Protein AF-A0AAW6ENF6-F1 (afdb_monomer)

Secondary structure (DSSP, 8-state):
---------------EEEETTEEEE----GGG-SSSEEEEEETT-TTHHHHHHHHHHHHHHTT--EEEEEEEEEE-STT-EEEEEHHHHHHHHHHTT-------TTEEEEE-SS-SGGGHHHHHHHHT--EEEETTEEEEEEEE-SS-SS-TTS-SEEEEE-HHHHHHHTTSTT-EEEEEEEEEE--SHHHHHHHHHHHH-GGGS--SS---EEEEE-

Structure (mmCIF, N/CA/C/O backbone):
data_AF-A0AAW6ENF6-F1
#
_entry.id   AF-A0AAW6ENF6-F1
#
loop_
_atom_site.group_PDB
_atom_site.id
_atom_site.type_symbol
_atom_site.label_atom_id
_atom_site.label_alt_id
_atom_site.label_comp_id
_atom_site.label_asym_id
_atom_site.label_entity_id
_atom_site.label_seq_id
_atom_site.pdbx_PDB_ins_code
_atom_site.Cartn_x
_atom_site.Cartn_y
_atom_site.Cartn_z
_atom_site.occupancy
_atom_site.B_iso_or_equiv
_atom_site.auth_seq_id
_atom_site.auth_comp_id
_atom_site.auth_asym_id
_atom_site.auth_atom_id
_atom_site.pdbx_PDB_model_num
ATOM 1 N N . MET A 1 1 ? 39.994 -27.011 -28.563 1.00 32.53 1 MET A N 1
ATOM 2 C CA . MET A 1 1 ? 38.597 -26.687 -28.922 1.00 32.53 1 MET A CA 1
ATOM 3 C C . MET A 1 1 ? 37.951 -26.018 -27.712 1.00 32.53 1 MET A C 1
ATOM 5 O O . MET A 1 1 ? 37.719 -26.684 -26.713 1.00 32.53 1 MET A O 1
ATOM 9 N N . LYS A 1 2 ? 37.816 -24.684 -27.722 1.00 31.34 2 LYS A N 1
ATOM 10 C CA . LYS A 1 2 ? 37.247 -23.917 -26.601 1.00 31.34 2 LYS A CA 1
ATOM 11 C C . LYS A 1 2 ? 35.727 -24.102 -26.621 1.00 31.34 2 LYS A C 1
ATOM 13 O O . LYS A 1 2 ? 35.073 -23.535 -27.489 1.00 31.34 2 LYS A O 1
ATOM 18 N N . LEU A 1 3 ? 35.174 -24.895 -25.702 1.00 28.70 3 LEU A N 1
ATOM 19 C CA . LEU A 1 3 ? 33.731 -24.882 -25.463 1.00 28.70 3 LEU A CA 1
ATOM 20 C C . LEU A 1 3 ? 33.373 -23.530 -24.840 1.00 28.70 3 LEU A C 1
ATOM 22 O O . LEU A 1 3 ? 33.731 -23.246 -23.696 1.00 28.70 3 LEU A O 1
ATOM 26 N N . SER A 1 4 ? 32.687 -22.684 -25.605 1.00 31.38 4 SER A N 1
ATOM 27 C CA . SER A 1 4 ? 32.020 -21.515 -25.054 1.00 31.38 4 SER A CA 1
ATOM 28 C C . SER A 1 4 ? 30.886 -22.007 -24.156 1.00 31.38 4 SER A C 1
ATOM 30 O O . SER A 1 4 ? 29.964 -22.694 -24.596 1.00 31.38 4 SER A O 1
ATOM 32 N N . LYS A 1 5 ? 30.961 -21.672 -22.865 1.00 32.81 5 LYS A N 1
ATOM 33 C CA . LYS A 1 5 ? 29.815 -21.773 -21.963 1.00 32.81 5 LYS A CA 1
ATOM 34 C C . LYS A 1 5 ? 28.784 -20.756 -22.446 1.00 32.81 5 LYS A C 1
ATOM 36 O O . LYS A 1 5 ? 28.809 -19.598 -22.044 1.00 32.81 5 LYS A O 1
ATOM 41 N N . ARG A 1 6 ? 27.895 -21.177 -23.345 1.00 34.12 6 ARG A N 1
ATOM 42 C CA . ARG A 1 6 ? 26.587 -20.544 -23.476 1.00 34.12 6 ARG A CA 1
ATOM 43 C C . ARG A 1 6 ? 25.890 -20.784 -22.144 1.00 34.12 6 ARG A C 1
ATOM 45 O O . ARG A 1 6 ? 25.401 -21.880 -21.892 1.00 34.12 6 ARG A O 1
ATOM 52 N N . ILE A 1 7 ? 25.926 -19.783 -21.271 1.00 31.17 7 ILE A N 1
ATOM 53 C CA . ILE A 1 7 ? 24.984 -19.690 -20.164 1.00 31.17 7 ILE A CA 1
ATOM 54 C C . ILE A 1 7 ? 23.629 -19.535 -20.848 1.00 31.17 7 ILE A C 1
ATOM 56 O O . ILE A 1 7 ? 23.275 -18.461 -21.327 1.00 31.17 7 ILE A O 1
ATOM 60 N N . ILE A 1 8 ? 22.923 -20.651 -20.999 1.00 30.19 8 ILE A N 1
ATOM 61 C CA . ILE A 1 8 ? 21.484 -20.627 -21.195 1.00 30.19 8 ILE A CA 1
ATOM 62 C C . ILE A 1 8 ? 20.971 -20.069 -19.872 1.00 30.19 8 ILE A C 1
ATOM 64 O O . ILE A 1 8 ? 20.900 -20.786 -18.877 1.00 30.19 8 ILE A O 1
ATOM 68 N N . VAL A 1 9 ? 20.737 -18.756 -19.835 1.00 29.84 9 VAL A N 1
ATOM 69 C CA . VAL A 1 9 ? 19.950 -18.120 -18.784 1.00 29.84 9 VAL A CA 1
ATOM 70 C C . VAL A 1 9 ? 18.538 -18.647 -18.998 1.00 29.84 9 VAL A C 1
ATOM 72 O O . VAL A 1 9 ? 17.740 -18.064 -19.724 1.00 29.84 9 VAL A O 1
ATOM 75 N N . GLY A 1 10 ? 18.263 -19.832 -18.457 1.00 30.22 10 GLY A N 1
ATOM 76 C CA . GLY A 1 10 ? 16.902 -20.183 -18.106 1.00 30.22 10 GLY A CA 1
ATOM 77 C C . GLY A 1 10 ? 16.514 -19.178 -17.040 1.00 30.22 10 GLY A C 1
ATOM 78 O O . GLY A 1 10 ? 16.987 -19.285 -15.911 1.00 30.22 10 GLY A O 1
ATOM 79 N N . LEU A 1 11 ? 15.772 -18.147 -17.442 1.00 34.56 11 LEU A N 1
ATOM 80 C CA . LEU A 1 11 ? 15.068 -17.244 -16.545 1.00 34.56 11 LEU A CA 1
ATOM 81 C C . LEU A 1 11 ? 14.157 -18.120 -15.685 1.00 34.56 11 LEU A C 1
ATOM 83 O O . LEU A 1 11 ? 13.057 -18.480 -16.089 1.00 34.56 11 LEU A O 1
ATOM 87 N N . ILE A 1 12 ? 14.661 -18.537 -14.530 1.00 36.38 12 ILE A N 1
ATOM 88 C CA . ILE A 1 12 ? 13.793 -18.845 -13.409 1.00 36.38 12 ILE A CA 1
ATOM 89 C C . ILE A 1 12 ? 13.226 -17.473 -13.050 1.00 36.38 12 ILE A C 1
ATOM 91 O O . ILE A 1 12 ? 13.991 -16.608 -12.620 1.00 36.38 12 ILE A O 1
ATOM 95 N N . SER A 1 13 ? 11.939 -17.253 -13.325 1.00 42.91 13 SER A N 1
ATOM 96 C CA . SER A 1 13 ? 11.151 -16.124 -12.825 1.00 42.91 13 SER A CA 1
ATOM 97 C C . SER A 1 13 ? 11.051 -16.245 -11.303 1.00 42.91 13 SER A C 1
ATOM 99 O O . SER A 1 13 ? 10.057 -16.660 -10.724 1.00 42.91 13 SER A O 1
ATOM 101 N N . ALA A 1 14 ? 12.185 -16.046 -10.637 1.00 50.69 14 ALA A N 1
ATOM 102 C CA . ALA A 1 14 ? 12.248 -15.955 -9.198 1.00 50.69 14 ALA A CA 1
ATOM 103 C C . ALA A 1 14 ? 12.020 -14.489 -8.871 1.00 50.69 14 ALA A C 1
ATOM 105 O O . ALA A 1 14 ? 12.901 -13.659 -9.110 1.00 50.69 14 ALA A O 1
ATOM 106 N N . ALA A 1 15 ? 10.847 -14.186 -8.327 1.00 61.06 15 ALA A N 1
ATOM 107 C CA . ALA A 1 15 ? 10.583 -12.858 -7.831 1.00 61.06 15 ALA A CA 1
ATOM 108 C C . ALA A 1 15 ? 11.631 -12.456 -6.781 1.00 61.06 15 ALA A C 1
ATOM 110 O O . ALA A 1 15 ? 12.062 -13.261 -5.948 1.00 61.06 15 ALA A O 1
ATOM 111 N N . VAL A 1 16 ? 12.067 -11.199 -6.839 1.00 62.78 16 VAL A N 1
ATOM 112 C CA . VAL A 1 16 ? 13.149 -10.689 -5.990 1.00 62.78 16 VAL A CA 1
ATOM 113 C C . VAL A 1 16 ? 12.612 -9.606 -5.077 1.00 62.78 16 VAL A C 1
ATOM 115 O O . VAL A 1 16 ? 11.996 -8.643 -5.538 1.00 62.78 16 VAL A O 1
ATOM 118 N N . ILE A 1 17 ? 12.920 -9.736 -3.788 1.00 66.56 17 ILE A N 1
ATOM 119 C CA . ILE A 1 17 ? 12.554 -8.762 -2.767 1.00 66.56 17 ILE A CA 1
ATOM 120 C C . ILE A 1 17 ? 13.813 -8.120 -2.212 1.00 66.56 17 ILE A C 1
ATOM 122 O O . ILE A 1 17 ? 14.775 -8.791 -1.840 1.00 66.56 17 ILE A O 1
ATOM 126 N N . LEU A 1 18 ? 13.791 -6.798 -2.139 1.00 67.81 18 LEU A N 1
ATOM 127 C CA . LEU A 1 18 ? 14.791 -5.984 -1.477 1.00 67.81 18 LEU A CA 1
ATOM 128 C C . LEU A 1 18 ? 14.152 -5.335 -0.251 1.00 67.81 18 LEU A C 1
ATOM 130 O O . LEU A 1 18 ? 13.310 -4.451 -0.381 1.00 67.81 18 LEU A O 1
ATOM 134 N N . ILE A 1 19 ? 14.566 -5.776 0.937 1.00 69.31 19 ILE A N 1
ATOM 135 C CA . ILE A 1 19 ? 14.159 -5.199 2.226 1.00 69.31 19 ILE A CA 1
ATOM 136 C C . ILE A 1 19 ? 15.391 -4.528 2.798 1.00 69.31 19 ILE A C 1
ATOM 138 O O . ILE A 1 19 ? 16.362 -5.222 3.108 1.00 69.31 19 ILE A O 1
ATOM 142 N N . GLY A 1 20 ? 15.415 -3.198 2.874 1.00 64.19 20 GLY A N 1
ATOM 143 C CA . GLY A 1 20 ? 16.579 -2.550 3.480 1.00 64.19 20 GLY A CA 1
ATOM 144 C C . GLY A 1 20 ? 17.910 -2.754 2.753 1.00 64.19 20 GLY A C 1
ATOM 145 O O . GLY A 1 20 ? 18.990 -2.695 3.330 1.00 64.19 20 GLY A O 1
ATOM 146 N N . GLY A 1 21 ? 17.852 -3.114 1.473 1.00 62.81 21 GLY A N 1
ATOM 147 C CA . GLY A 1 21 ? 19.030 -3.506 0.702 1.00 62.81 21 GLY A CA 1
ATOM 148 C C . GLY A 1 21 ? 19.561 -4.911 0.968 1.00 62.81 21 GLY A C 1
ATOM 149 O O . GLY A 1 21 ? 20.610 -5.277 0.436 1.00 62.81 21 GLY A O 1
ATOM 150 N N . LYS A 1 22 ? 18.844 -5.728 1.748 1.00 59.91 22 LYS A N 1
ATOM 151 C CA . LYS A 1 22 ? 19.035 -7.177 1.786 1.00 59.91 22 LYS A CA 1
ATOM 152 C C . LYS A 1 22 ? 18.145 -7.838 0.736 1.00 59.91 22 LYS A C 1
ATOM 154 O O . LYS A 1 22 ? 16.931 -7.648 0.732 1.00 59.91 22 LYS A O 1
ATOM 159 N N . PHE A 1 23 ? 18.762 -8.651 -0.118 1.00 63.25 23 PHE A N 1
ATOM 160 C CA . PHE A 1 23 ? 18.042 -9.508 -1.054 1.00 63.25 23 PHE A CA 1
ATOM 161 C C . PHE A 1 23 ? 17.423 -10.692 -0.312 1.00 63.25 23 PHE A C 1
ATOM 163 O O . PHE A 1 23 ? 18.121 -11.435 0.386 1.00 63.25 23 PHE A O 1
ATOM 170 N N . VAL A 1 24 ? 16.121 -10.872 -0.492 1.00 57.91 24 VAL A N 1
ATOM 171 C CA . VAL A 1 24 ? 15.369 -12.044 -0.059 1.00 57.91 24 VAL A CA 1
ATOM 172 C C . VAL A 1 24 ? 14.773 -12.685 -1.309 1.00 57.91 24 VAL A C 1
ATOM 174 O O . VAL A 1 24 ? 14.053 -12.040 -2.072 1.00 57.91 24 VAL A O 1
ATOM 177 N N . TYR A 1 25 ? 15.135 -13.946 -1.539 1.00 53.84 25 TYR A N 1
ATOM 178 C CA . TYR A 1 25 ? 14.439 -14.805 -2.488 1.00 53.84 25 TYR A CA 1
ATOM 179 C C . TYR A 1 25 ? 13.333 -15.503 -1.715 1.00 53.84 25 TYR A C 1
ATOM 181 O O . TYR A 1 25 ? 13.625 -16.328 -0.849 1.00 53.84 25 TYR A O 1
ATOM 189 N N . ASP A 1 26 ? 12.091 -15.159 -2.015 1.00 53.22 26 ASP A N 1
ATOM 190 C CA . ASP A 1 26 ? 10.928 -15.805 -1.423 1.00 53.22 26 ASP A CA 1
ATOM 191 C C . ASP A 1 26 ? 10.194 -16.627 -2.486 1.00 53.22 26 ASP A C 1
ATOM 193 O O . ASP A 1 26 ? 10.225 -16.309 -3.674 1.00 53.22 26 ASP A O 1
ATOM 197 N N . ASN A 1 27 ? 9.514 -17.691 -2.054 1.00 49.97 27 ASN A N 1
ATOM 198 C CA . ASN A 1 27 ? 8.706 -18.572 -2.908 1.00 49.97 27 ASN A CA 1
ATOM 199 C C . ASN A 1 27 ? 7.386 -17.908 -3.367 1.00 49.97 27 ASN A C 1
ATOM 201 O O . ASN A 1 27 ? 6.350 -18.576 -3.409 1.00 49.97 27 ASN A O 1
ATOM 205 N N . PHE A 1 28 ? 7.387 -16.602 -3.650 1.00 54.81 28 PHE A N 1
ATOM 206 C CA . PHE A 1 28 ? 6.215 -15.933 -4.210 1.00 54.81 28 PHE A CA 1
ATOM 207 C C . PHE A 1 28 ? 5.942 -16.475 -5.609 1.00 54.81 28 PHE A C 1
ATOM 209 O O . PHE A 1 28 ? 6.859 -16.697 -6.398 1.00 54.81 28 PHE A O 1
ATOM 216 N N . ILE A 1 29 ? 4.670 -16.728 -5.893 1.00 55.22 29 ILE A N 1
ATOM 217 C CA . ILE A 1 29 ? 4.229 -17.158 -7.218 1.00 55.22 29 ILE A CA 1
ATOM 218 C C . ILE A 1 29 ? 4.103 -15.886 -8.069 1.00 55.22 29 ILE A C 1
ATOM 220 O O . ILE A 1 29 ? 3.628 -14.877 -7.557 1.00 55.22 29 ILE A O 1
ATOM 224 N N . ASP A 1 30 ? 4.496 -15.909 -9.349 1.00 54.94 30 ASP A N 1
ATOM 225 C CA . ASP A 1 30 ? 4.466 -14.742 -10.265 1.00 54.94 30 ASP A CA 1
ATOM 226 C C . ASP A 1 30 ? 3.113 -13.980 -10.288 1.00 54.94 30 ASP A C 1
ATOM 228 O O . ASP A 1 30 ? 3.059 -12.784 -10.597 1.00 54.94 30 ASP A O 1
ATOM 232 N N . ASP A 1 31 ? 2.019 -14.643 -9.900 1.00 59.75 31 ASP A N 1
ATOM 233 C CA . ASP A 1 31 ? 0.662 -14.090 -9.782 1.00 59.75 31 ASP A CA 1
ATOM 234 C C . ASP A 1 31 ? 0.406 -13.279 -8.488 1.00 59.75 31 ASP A C 1
ATOM 236 O O . ASP A 1 31 ? -0.675 -12.712 -8.322 1.00 59.75 31 ASP A O 1
ATOM 240 N N . ASP A 1 32 ? 1.360 -13.202 -7.553 1.00 69.94 32 ASP A N 1
ATOM 241 C CA . ASP A 1 32 ? 1.169 -12.519 -6.263 1.00 69.94 32 ASP A CA 1
ATOM 242 C C . ASP A 1 32 ? 1.422 -11.009 -6.296 1.00 69.94 32 ASP A C 1
ATOM 244 O O . ASP A 1 32 ? 0.974 -10.305 -5.383 1.00 69.94 32 ASP A O 1
ATOM 248 N N . PHE A 1 33 ? 2.106 -10.497 -7.322 1.00 70.25 33 PHE A N 1
ATOM 249 C CA . PHE A 1 33 ? 2.386 -9.065 -7.437 1.00 70.25 33 PHE A CA 1
ATOM 250 C C . PHE A 1 33 ? 1.292 -8.363 -8.235 1.00 70.25 33 PHE A C 1
ATOM 252 O O . PHE A 1 33 ? 1.079 -8.669 -9.411 1.00 70.25 33 PHE A O 1
ATOM 259 N N . THR A 1 34 ? 0.671 -7.363 -7.606 1.00 76.56 34 THR A N 1
ATOM 260 C CA . THR A 1 34 ? -0.281 -6.450 -8.253 1.00 76.56 34 THR A CA 1
ATOM 261 C C . THR A 1 34 ? 0.361 -5.692 -9.417 1.00 76.56 34 THR A C 1
ATOM 263 O O . THR A 1 34 ? -0.311 -5.435 -10.408 1.00 76.56 34 THR A O 1
ATOM 266 N N . TYR A 1 35 ? 1.656 -5.369 -9.307 1.00 86.94 35 TYR A N 1
ATOM 267 C CA . TYR A 1 35 ? 2.421 -4.606 -10.297 1.00 86.94 35 TYR A CA 1
ATOM 268 C C . TYR A 1 35 ? 3.768 -5.286 -10.591 1.00 86.94 35 TYR A C 1
ATOM 270 O O . TYR A 1 35 ? 4.356 -5.854 -9.665 1.00 86.94 35 TYR A O 1
ATOM 278 N N . PRO A 1 36 ? 4.311 -5.183 -11.821 1.00 89.25 36 PRO A N 1
ATOM 279 C CA . PRO A 1 36 ? 5.650 -5.667 -12.174 1.00 89.25 36 PRO A CA 1
ATOM 280 C C . PRO A 1 36 ? 6.763 -5.153 -11.254 1.00 89.25 36 PRO A C 1
ATOM 282 O O . PRO A 1 36 ? 7.723 -5.873 -10.977 1.00 89.25 36 PRO A O 1
ATOM 285 N N . LEU A 1 37 ? 6.629 -3.918 -10.762 1.00 91.50 37 LEU A N 1
ATOM 286 C CA . LEU A 1 37 ? 7.508 -3.330 -9.758 1.00 91.50 37 LEU A CA 1
ATOM 287 C C . LEU A 1 37 ? 6.673 -2.605 -8.704 1.00 91.50 37 LEU A C 1
ATOM 289 O O . LEU A 1 37 ? 5.851 -1.754 -9.032 1.00 91.50 37 LEU A O 1
ATOM 293 N N . THR A 1 38 ? 6.899 -2.914 -7.431 1.00 92.19 38 THR A N 1
ATOM 294 C CA . THR A 1 38 ? 6.273 -2.213 -6.303 1.00 92.19 38 THR A CA 1
ATOM 295 C C . THR A 1 38 ? 7.352 -1.708 -5.360 1.00 92.19 38 THR A C 1
ATOM 297 O O . THR A 1 38 ? 8.206 -2.473 -4.921 1.00 92.19 38 THR A O 1
ATOM 300 N N . TYR A 1 39 ? 7.296 -0.427 -5.026 1.00 93.62 39 TYR A N 1
ATOM 301 C CA . TYR A 1 39 ? 8.129 0.216 -4.024 1.00 93.62 39 TYR A CA 1
ATOM 302 C C . TYR A 1 39 ? 7.257 0.674 -2.858 1.00 93.62 39 TYR A C 1
ATOM 304 O O . TYR A 1 39 ? 6.187 1.247 -3.058 1.00 93.62 39 TYR A O 1
ATOM 312 N N . ILE A 1 40 ? 7.702 0.405 -1.637 1.00 93.62 40 ILE A N 1
ATOM 313 C CA . ILE A 1 40 ? 7.015 0.797 -0.410 1.00 93.62 40 ILE A CA 1
ATOM 314 C C . ILE A 1 40 ? 8.029 1.485 0.486 1.00 93.62 40 ILE A C 1
ATOM 316 O O . ILE A 1 40 ? 9.057 0.893 0.797 1.00 93.62 40 ILE A O 1
ATOM 320 N N . SER A 1 41 ? 7.732 2.704 0.917 1.00 94.19 41 SER A N 1
ATOM 321 C CA . SER A 1 41 ? 8.552 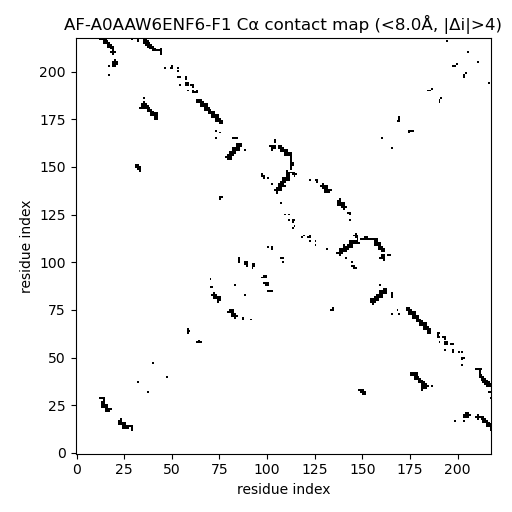3.481 1.846 1.00 94.19 41 SER A CA 1
ATOM 322 C C . SER A 1 41 ? 7.776 3.710 3.135 1.00 94.19 41 SER A C 1
ATOM 324 O O . SER A 1 41 ? 6.588 4.015 3.101 1.00 94.19 41 SER A O 1
ATOM 326 N N . ILE A 1 42 ? 8.437 3.553 4.274 1.00 92.94 42 ILE A N 1
ATOM 327 C CA . ILE A 1 42 ? 7.899 3.890 5.590 1.00 92.94 42 ILE A CA 1
ATOM 328 C C . ILE A 1 42 ? 8.480 5.246 5.996 1.00 92.94 42 ILE A C 1
ATOM 330 O O . ILE A 1 42 ? 9.671 5.508 5.808 1.00 92.94 42 ILE A O 1
ATOM 334 N N . GLU A 1 43 ? 7.643 6.094 6.586 1.00 93.88 43 GLU A N 1
ATOM 335 C CA . GLU A 1 43 ? 8.024 7.386 7.140 1.00 93.88 43 GLU A CA 1
ATOM 336 C C . GLU A 1 43 ? 9.308 7.287 7.980 1.00 93.88 43 GLU A C 1
ATOM 338 O O . GLU A 1 43 ? 9.462 6.415 8.840 1.00 93.88 43 GLU A O 1
ATOM 343 N N . GLY A 1 44 ? 10.241 8.204 7.717 1.00 90.38 44 GLY A N 1
ATOM 344 C CA . GLY A 1 44 ? 11.596 8.183 8.270 1.00 90.38 44 GLY A CA 1
ATOM 345 C C . GLY A 1 44 ? 12.650 7.623 7.310 1.00 90.38 44 GLY A C 1
ATOM 346 O O . GLY A 1 44 ? 13.845 7.735 7.598 1.00 90.38 44 GLY A O 1
ATOM 347 N N . ASN A 1 45 ? 12.255 7.076 6.154 1.00 91.44 45 ASN A N 1
ATOM 348 C CA . ASN A 1 45 ? 13.190 6.681 5.104 1.00 91.44 45 ASN A CA 1
ATOM 349 C C . ASN A 1 45 ? 13.877 7.903 4.466 1.00 91.44 45 ASN A C 1
ATOM 351 O O . ASN A 1 45 ? 13.367 8.537 3.543 1.00 91.44 45 ASN A O 1
ATOM 355 N N . LYS A 1 46 ? 15.103 8.197 4.904 1.00 90.38 46 LYS A N 1
ATOM 356 C CA . LYS A 1 46 ? 15.888 9.340 4.406 1.00 90.38 46 LYS A CA 1
ATOM 357 C C . LYS A 1 46 ? 16.262 9.253 2.922 1.00 90.38 46 LYS A C 1
ATOM 359 O O . LYS A 1 46 ? 16.676 10.257 2.352 1.00 90.38 46 LYS A O 1
ATOM 364 N N . ARG A 1 47 ? 16.165 8.068 2.308 1.00 90.00 47 ARG A N 1
ATOM 365 C CA . ARG A 1 47 ? 16.540 7.820 0.907 1.00 90.00 47 ARG A CA 1
ATOM 366 C C . ARG A 1 47 ? 15.340 7.704 -0.023 1.00 90.00 47 ARG A C 1
ATOM 368 O O . ARG A 1 47 ? 15.546 7.439 -1.201 1.00 90.00 47 ARG A O 1
ATOM 375 N N . GLU A 1 48 ? 14.119 7.909 0.470 1.00 92.56 48 GLU A N 1
ATOM 376 C CA . GLU A 1 48 ? 12.893 7.723 -0.314 1.00 92.56 48 GLU A CA 1
ATOM 377 C C . GLU A 1 48 ? 12.940 8.472 -1.647 1.00 92.56 48 GLU A C 1
ATOM 379 O O . GLU A 1 48 ? 12.757 7.873 -2.705 1.00 92.56 48 GLU A O 1
ATOM 384 N N . LYS A 1 49 ? 13.298 9.760 -1.609 1.00 93.81 49 LYS A N 1
ATOM 385 C CA . LYS A 1 49 ? 13.431 10.573 -2.819 1.00 93.81 49 LYS A CA 1
ATOM 386 C C . LYS A 1 49 ? 14.453 9.990 -3.799 1.00 93.81 49 LYS A C 1
ATOM 388 O O . LYS A 1 49 ? 14.130 9.810 -4.965 1.00 93.81 49 LYS A O 1
ATOM 393 N N . ASP A 1 50 ? 15.658 9.671 -3.333 1.00 93.44 50 ASP A N 1
ATOM 394 C CA . ASP A 1 50 ? 16.724 9.132 -4.188 1.00 93.44 50 ASP A CA 1
ATOM 395 C C . ASP A 1 50 ? 16.359 7.760 -4.773 1.00 93.44 50 ASP A C 1
ATOM 397 O O . ASP A 1 50 ? 16.731 7.441 -5.904 1.00 93.44 50 ASP A O 1
ATOM 401 N N . GLN A 1 51 ? 15.632 6.940 -4.014 1.00 94.12 51 GLN A N 1
ATOM 402 C CA . GLN A 1 51 ? 15.153 5.624 -4.432 1.00 94.12 51 GLN A CA 1
ATOM 403 C C . GLN A 1 51 ? 14.072 5.743 -5.512 1.00 94.12 51 GLN A C 1
ATOM 405 O O . GLN A 1 51 ? 14.192 5.101 -6.555 1.00 94.12 51 GLN A O 1
ATOM 410 N N . ILE A 1 52 ? 13.078 6.611 -5.312 1.00 96.00 52 ILE A N 1
ATOM 411 C CA . ILE A 1 52 ? 12.037 6.910 -6.308 1.00 96.00 52 ILE A CA 1
ATOM 412 C C . ILE A 1 52 ? 12.668 7.468 -7.588 1.00 96.00 52 ILE A C 1
ATOM 414 O O . ILE A 1 52 ? 12.465 6.914 -8.668 1.00 96.00 52 ILE A O 1
ATOM 418 N N . ASP A 1 53 ? 13.523 8.487 -7.459 1.00 96.44 53 ASP A N 1
ATOM 419 C CA . ASP A 1 53 ? 14.267 9.077 -8.575 1.00 96.44 53 ASP A CA 1
ATOM 420 C C . ASP A 1 53 ? 15.071 8.008 -9.339 1.00 96.44 53 ASP A C 1
ATOM 422 O O . ASP A 1 53 ? 15.180 8.059 -10.563 1.00 96.44 53 ASP A O 1
ATOM 426 N N . THR A 1 54 ? 15.666 7.046 -8.626 1.00 96.12 54 THR A N 1
ATOM 427 C CA . THR A 1 54 ? 16.423 5.944 -9.235 1.00 96.12 54 THR A CA 1
ATOM 428 C C . THR A 1 54 ? 15.514 5.026 -10.047 1.00 96.12 54 THR A C 1
ATOM 430 O O . THR A 1 54 ? 15.888 4.643 -11.158 1.00 96.12 54 THR A O 1
ATOM 433 N N . ILE A 1 55 ? 14.343 4.666 -9.512 1.00 97.19 55 ILE A N 1
ATOM 434 C CA . ILE A 1 55 ? 13.370 3.809 -10.200 1.00 97.19 55 ILE A CA 1
ATOM 435 C C . ILE A 1 55 ? 12.920 4.472 -11.498 1.00 97.19 55 ILE A C 1
ATOM 437 O O . ILE A 1 55 ? 13.078 3.892 -12.575 1.00 97.19 55 ILE A O 1
ATOM 441 N N . GLU A 1 56 ? 12.430 5.705 -11.402 1.00 97.50 56 GLU A N 1
ATOM 442 C CA . GLU A 1 56 ? 11.869 6.442 -12.533 1.00 97.50 56 GLU A CA 1
ATOM 443 C C . GLU A 1 56 ? 12.931 6.678 -13.612 1.00 97.50 56 GLU A C 1
ATOM 445 O O . GLU A 1 56 ? 12.737 6.284 -14.764 1.00 97.50 56 GLU A O 1
ATOM 450 N N . LYS A 1 57 ? 14.124 7.166 -13.237 1.00 97.56 57 LYS A N 1
ATOM 451 C CA . LYS A 1 57 ? 15.232 7.362 -14.191 1.00 97.56 57 LYS A CA 1
ATOM 452 C C . LYS A 1 57 ? 15.656 6.062 -14.866 1.00 97.56 57 LYS A C 1
ATOM 454 O O . LYS A 1 57 ? 15.989 6.084 -16.052 1.00 97.56 57 LYS A O 1
ATOM 459 N N . SER A 1 58 ? 15.666 4.937 -14.149 1.00 97.12 58 SER A N 1
ATOM 460 C CA . SER A 1 58 ? 16.051 3.641 -14.726 1.00 97.12 58 SER A CA 1
ATOM 461 C C . SER A 1 58 ? 15.009 3.147 -15.730 1.00 97.12 58 SER A C 1
ATOM 463 O O . SER A 1 58 ? 15.373 2.687 -16.816 1.00 97.12 58 SER A O 1
ATOM 465 N N . LEU A 1 59 ? 13.716 3.287 -15.423 1.00 97.06 59 LEU A N 1
ATOM 466 C CA . LEU A 1 59 ? 12.633 2.948 -16.351 1.00 97.06 59 LEU A CA 1
ATOM 467 C C . LEU A 1 59 ? 12.672 3.846 -17.601 1.00 97.06 59 LEU A C 1
ATOM 469 O O . LEU A 1 59 ? 12.677 3.343 -18.729 1.00 97.06 59 LEU A O 1
ATOM 473 N N . GLU A 1 60 ? 12.795 5.161 -17.422 1.00 97.19 60 GLU A N 1
ATOM 474 C CA . GLU A 1 60 ? 12.847 6.137 -18.516 1.00 97.19 60 GLU A CA 1
ATOM 475 C C . GLU A 1 60 ? 14.075 5.952 -19.416 1.00 97.19 60 GLU A C 1
ATOM 477 O O . GLU A 1 60 ? 13.949 5.902 -20.644 1.00 97.19 60 GLU A O 1
ATOM 482 N N . SER A 1 61 ? 15.264 5.777 -18.829 1.00 97.19 61 SER A N 1
ATOM 483 C CA . SER A 1 61 ? 16.525 5.617 -19.575 1.00 97.19 61 SER A CA 1
ATOM 484 C C . SER A 1 61 ? 16.527 4.364 -20.450 1.00 97.19 61 SER A C 1
ATOM 486 O O . SER A 1 61 ? 17.101 4.357 -21.543 1.00 97.19 61 SER A O 1
ATOM 488 N N . ASN A 1 62 ? 15.835 3.307 -20.015 1.00 96.44 62 ASN A N 1
ATOM 489 C CA . ASN A 1 62 ? 15.650 2.092 -20.807 1.00 96.44 62 ASN A CA 1
ATOM 490 C C . ASN A 1 62 ? 14.462 2.181 -21.781 1.00 96.44 62 ASN A C 1
ATOM 492 O O . ASN A 1 62 ? 14.198 1.231 -22.522 1.00 96.44 62 ASN A O 1
ATOM 496 N N . LYS A 1 63 ? 13.792 3.338 -21.868 1.00 96.06 63 LYS A N 1
ATOM 497 C CA . LYS A 1 63 ? 12.624 3.591 -22.726 1.00 96.06 63 LYS A CA 1
ATOM 498 C C . LYS A 1 63 ? 11.452 2.664 -22.392 1.00 96.06 63 LYS A C 1
ATOM 500 O O . LYS A 1 63 ? 10.745 2.209 -23.301 1.00 96.06 63 LYS A O 1
ATOM 505 N N . CYS A 1 64 ? 11.278 2.357 -21.108 1.00 94.44 64 CYS A N 1
ATOM 506 C CA . CYS A 1 64 ? 10.096 1.681 -20.594 1.00 94.44 64 CYS A CA 1
ATOM 507 C C . CYS A 1 64 ? 8.963 2.703 -20.506 1.00 94.44 64 CYS A C 1
ATOM 509 O O . CYS A 1 64 ? 9.109 3.743 -19.873 1.00 94.44 64 CYS A O 1
ATOM 511 N N . LYS A 1 65 ? 7.834 2.418 -21.159 1.00 94.38 65 LYS A N 1
ATOM 512 C CA . LYS A 1 65 ? 6.595 3.154 -20.899 1.00 94.38 65 LYS A CA 1
ATOM 513 C C . LYS A 1 65 ? 5.961 2.532 -19.665 1.00 94.38 65 LYS A C 1
ATOM 515 O O . LYS A 1 65 ? 5.749 1.319 -19.677 1.00 94.38 65 LYS A O 1
ATOM 520 N N . PHE A 1 66 ? 5.689 3.343 -18.654 1.00 95.00 66 PHE A N 1
ATOM 521 C CA . PHE A 1 66 ? 5.074 2.890 -17.418 1.00 95.00 66 PHE A CA 1
ATOM 522 C C . PHE A 1 66 ? 3.952 3.832 -16.986 1.00 95.00 66 PHE A C 1
ATOM 524 O O . PHE A 1 66 ? 3.953 5.012 -17.341 1.00 95.00 66 PHE A O 1
ATOM 531 N N . GLU A 1 67 ? 3.008 3.286 -16.232 1.00 94.69 67 GLU A N 1
ATOM 532 C CA . GLU A 1 67 ? 2.031 4.039 -15.454 1.00 94.69 67 GLU A CA 1
ATOM 533 C C . GLU A 1 67 ? 2.361 3.884 -13.970 1.00 94.69 67 GLU A C 1
ATOM 535 O O . GLU A 1 67 ? 2.757 2.807 -13.521 1.00 94.69 67 GLU A O 1
ATOM 540 N N . GLU A 1 68 ? 2.217 4.969 -13.213 1.00 94.31 68 GLU A N 1
ATOM 541 C CA . GLU A 1 68 ? 2.380 4.945 -11.766 1.00 94.31 68 GLU A CA 1
ATOM 542 C C . GLU A 1 68 ? 1.017 4.918 -11.070 1.00 94.31 68 GLU A C 1
ATOM 544 O O . GLU A 1 68 ? 0.132 5.744 -11.322 1.00 94.31 68 GLU A O 1
ATOM 549 N N . ILE A 1 69 ? 0.888 4.006 -10.114 1.00 92.06 69 ILE A N 1
ATOM 550 C CA . ILE A 1 69 ? -0.169 4.022 -9.114 1.00 92.06 69 ILE A CA 1
ATOM 551 C C . ILE A 1 69 ? 0.477 4.306 -7.764 1.00 92.06 69 ILE A C 1
ATOM 553 O O . ILE A 1 69 ? 1.351 3.569 -7.321 1.00 92.06 69 ILE A O 1
ATOM 557 N N . ASN A 1 70 ? 0.028 5.366 -7.101 1.00 94.88 70 ASN A N 1
ATOM 558 C CA . ASN A 1 70 ? 0.452 5.707 -5.752 1.00 94.88 70 ASN A CA 1
ATOM 559 C C . ASN A 1 70 ? -0.747 5.792 -4.815 1.00 94.88 70 ASN A C 1
ATOM 561 O O . ASN A 1 70 ? -1.857 6.109 -5.247 1.00 94.88 70 ASN A O 1
ATOM 565 N N . PHE A 1 71 ? -0.500 5.453 -3.556 1.00 95.88 71 PHE A N 1
ATOM 566 C CA . PHE A 1 71 ? -1.416 5.664 -2.446 1.00 95.88 71 PHE A CA 1
ATOM 567 C C . PHE A 1 71 ? -0.643 5.600 -1.129 1.00 95.88 71 PHE A C 1
ATOM 569 O O . PHE A 1 71 ? 0.467 5.064 -1.056 1.00 95.88 71 PHE A O 1
ATOM 576 N N . GLU A 1 72 ? -1.256 6.126 -0.079 1.00 97.06 72 GLU A N 1
ATOM 577 C CA . GLU A 1 72 ? -0.707 6.103 1.271 1.00 97.06 72 GLU A CA 1
ATOM 578 C C . GLU A 1 72 ? -1.549 5.213 2.181 1.00 97.06 72 GLU A C 1
ATOM 580 O O . GLU A 1 72 ? -2.774 5.107 2.061 1.00 97.06 72 GLU A O 1
ATOM 585 N N . MET A 1 73 ? -0.865 4.579 3.122 1.00 97.69 73 MET A N 1
ATOM 586 C CA . MET A 1 73 ? -1.458 3.883 4.252 1.00 97.69 73 MET A CA 1
ATOM 587 C C . MET A 1 73 ? -0.827 4.407 5.542 1.00 97.69 73 MET A C 1
ATOM 589 O O . MET A 1 73 ? 0.235 5.022 5.523 1.00 97.69 73 MET A O 1
ATOM 593 N N . LEU A 1 74 ? -1.442 4.107 6.678 1.00 97.62 74 LEU A N 1
ATOM 594 C CA . LEU A 1 74 ? -0.893 4.402 7.994 1.00 97.62 74 LEU A CA 1
ATOM 595 C C . LEU A 1 74 ? -0.619 3.092 8.730 1.00 97.62 74 LEU A C 1
ATOM 597 O O . LEU A 1 74 ? -1.514 2.258 8.885 1.00 97.62 74 LEU A O 1
ATOM 601 N N . LYS A 1 75 ? 0.620 2.908 9.181 1.00 95.94 75 LYS A N 1
ATOM 602 C CA . LYS A 1 75 ? 1.003 1.843 10.108 1.00 95.94 75 LYS A CA 1
ATOM 603 C C . LYS A 1 75 ? 0.606 2.287 11.513 1.00 95.94 75 LYS A C 1
ATOM 605 O O . LYS A 1 75 ? 1.126 3.294 11.987 1.00 95.94 75 LYS A O 1
ATOM 610 N N . VAL A 1 76 ? -0.299 1.537 12.141 1.00 94.56 76 VAL A N 1
ATOM 611 C CA . VAL A 1 76 ? -0.934 1.904 13.425 1.00 94.56 76 VAL A CA 1
ATOM 612 C C . VAL A 1 76 ? -0.425 1.110 14.632 1.00 94.56 76 VAL A C 1
ATOM 614 O O . VAL A 1 76 ? -0.897 1.287 15.748 1.00 94.56 76 VAL A O 1
ATOM 617 N N . ASP A 1 77 ? 0.491 0.160 14.413 1.00 88.38 77 ASP A N 1
ATOM 618 C CA . ASP A 1 77 ? 1.201 -0.549 15.479 1.00 88.38 77 ASP A CA 1
ATOM 619 C C . ASP A 1 77 ? 2.455 -1.280 14.970 1.00 88.38 77 ASP A C 1
ATOM 621 O O . ASP A 1 77 ? 2.689 -1.437 13.769 1.00 88.38 77 ASP A O 1
ATOM 625 N N . ASP A 1 78 ? 3.247 -1.817 15.899 1.00 84.75 78 ASP A N 1
ATOM 626 C CA . ASP A 1 78 ? 4.424 -2.644 15.600 1.00 84.75 78 ASP A CA 1
ATOM 627 C C . ASP A 1 78 ? 4.100 -4.046 15.071 1.00 84.75 78 ASP A C 1
ATOM 629 O O . ASP A 1 78 ? 4.999 -4.803 14.706 1.00 84.75 78 ASP A O 1
ATOM 633 N N . LYS A 1 79 ? 2.818 -4.417 14.994 1.00 85.62 79 LYS A N 1
ATOM 634 C CA . LYS A 1 79 ? 2.379 -5.701 14.436 1.00 85.62 79 LYS A CA 1
ATOM 635 C C . LYS A 1 79 ? 2.115 -5.608 12.933 1.00 85.62 79 LYS A C 1
ATOM 637 O O . LYS A 1 79 ? 1.594 -6.575 12.377 1.00 85.62 79 LYS A O 1
ATOM 642 N N . ASN A 1 80 ? 2.497 -4.500 12.287 1.00 85.50 80 ASN A N 1
ATOM 643 C CA . ASN A 1 80 ? 2.275 -4.221 10.867 1.00 85.50 80 ASN A CA 1
ATOM 644 C C . ASN A 1 80 ? 0.788 -4.263 10.493 1.00 85.50 80 ASN A C 1
ATOM 646 O O . ASN A 1 80 ? 0.408 -4.806 9.449 1.00 85.50 80 ASN A O 1
ATOM 650 N N . ASN A 1 81 ? -0.061 -3.729 11.371 1.00 92.19 81 ASN A N 1
ATOM 651 C CA . ASN A 1 81 ? -1.430 -3.412 11.011 1.00 92.19 81 ASN A CA 1
ATOM 652 C C . ASN A 1 81 ? -1.451 -2.076 10.260 1.00 92.19 81 ASN A C 1
ATOM 654 O O . ASN A 1 81 ? -0.927 -1.068 10.733 1.00 92.19 81 ASN A O 1
ATOM 658 N N . MET A 1 82 ? -2.057 -2.096 9.078 1.00 95.69 82 MET A N 1
ATOM 659 C CA . MET A 1 82 ? -2.176 -0.955 8.182 1.00 95.69 82 MET A CA 1
ATOM 660 C C . MET A 1 82 ? -3.626 -0.494 8.108 1.00 95.69 82 MET A C 1
ATOM 662 O O . MET A 1 82 ? -4.542 -1.322 8.024 1.00 95.69 82 MET A O 1
ATOM 666 N N . VAL A 1 83 ? -3.828 0.818 8.062 1.00 97.69 83 VAL A N 1
ATOM 667 C CA . VAL A 1 83 ? -5.116 1.430 7.735 1.00 97.69 83 VAL A CA 1
ATOM 668 C C . VAL A 1 83 ? -4.997 2.320 6.499 1.00 97.69 83 VAL A C 1
ATOM 670 O O . VAL A 1 83 ? -3.946 2.901 6.248 1.00 97.69 83 VAL A O 1
ATOM 673 N N . ILE A 1 84 ? -6.064 2.430 5.715 1.00 98.38 84 ILE A N 1
ATOM 674 C CA . ILE A 1 84 ? -6.156 3.303 4.537 1.00 98.38 84 ILE A CA 1
ATOM 675 C C . ILE A 1 84 ? -7.426 4.156 4.632 1.00 98.38 84 ILE A C 1
ATOM 677 O O . ILE A 1 84 ? -8.459 3.680 5.114 1.00 98.38 84 ILE A O 1
ATOM 681 N N . LYS A 1 85 ? -7.345 5.420 4.191 1.00 98.38 85 LYS A N 1
ATOM 682 C CA . LYS A 1 85 ? -8.512 6.311 4.074 1.00 98.38 85 LYS A CA 1
ATOM 683 C C . LYS A 1 85 ? -9.535 5.689 3.123 1.00 98.38 85 LYS A C 1
ATOM 685 O O . LYS A 1 85 ? -9.158 5.178 2.068 1.00 98.38 85 LYS A O 1
ATOM 690 N N . GLU A 1 86 ? -10.819 5.787 3.450 1.00 98.50 86 GLU A N 1
ATOM 691 C CA . GLU A 1 86 ? -11.909 5.390 2.553 1.00 98.50 86 GLU A CA 1
ATOM 692 C C . GLU A 1 86 ? -11.766 6.072 1.189 1.00 98.50 86 GLU A C 1
ATOM 694 O O . GLU A 1 86 ? -11.831 5.408 0.152 1.00 98.50 86 GLU A O 1
ATOM 699 N N . SER A 1 87 ? -11.529 7.387 1.175 1.00 98.25 87 SER A N 1
ATOM 700 C CA . SER A 1 87 ? -11.395 8.131 -0.078 1.00 98.25 87 SER A CA 1
ATOM 701 C C . SER A 1 87 ? -10.204 7.665 -0.915 1.00 98.25 87 SER A C 1
ATOM 703 O O . SER A 1 87 ? -10.322 7.569 -2.137 1.00 98.25 87 SER A O 1
ATOM 705 N N . GLU A 1 88 ? -9.081 7.332 -0.279 1.00 98.12 88 GLU A N 1
ATOM 706 C CA . GLU A 1 88 ? -7.875 6.852 -0.956 1.00 98.12 88 GLU A CA 1
ATOM 707 C C . GLU A 1 88 ? -8.076 5.442 -1.520 1.00 98.12 88 GLU A C 1
ATOM 709 O O . GLU A 1 88 ? -7.818 5.206 -2.702 1.00 98.12 88 GLU A O 1
ATOM 714 N N . TYR A 1 89 ? -8.662 4.537 -0.729 1.00 97.88 89 TYR A N 1
ATOM 715 C CA . TYR A 1 89 ? -9.063 3.219 -1.214 1.00 97.88 89 TYR A CA 1
ATOM 716 C C . TYR A 1 89 ? -10.021 3.332 -2.403 1.00 97.88 89 TYR A C 1
ATOM 718 O O . TYR A 1 89 ? -9.818 2.678 -3.417 1.00 97.88 89 TYR A O 1
ATOM 726 N N . ASN A 1 90 ? -11.034 4.198 -2.334 1.00 97.62 90 ASN A N 1
ATOM 727 C CA . ASN A 1 90 ? -12.010 4.347 -3.412 1.00 97.62 90 ASN A CA 1
ATOM 728 C C . ASN A 1 90 ? -11.409 4.939 -4.699 1.00 97.62 90 ASN A C 1
ATOM 730 O O . ASN A 1 90 ? -11.886 4.620 -5.792 1.00 97.62 90 ASN A O 1
ATOM 734 N N . LYS A 1 91 ? -10.366 5.780 -4.613 1.00 96.06 91 LYS A N 1
ATOM 735 C CA . LYS A 1 91 ? -9.584 6.199 -5.792 1.00 96.06 91 LYS A CA 1
ATOM 736 C C . LYS A 1 91 ? -8.852 5.009 -6.407 1.00 96.06 91 LYS A C 1
ATOM 738 O O . LYS A 1 91 ? -8.922 4.832 -7.622 1.00 96.06 91 LYS A O 1
ATOM 743 N N . LEU A 1 92 ? -8.194 4.198 -5.579 1.00 94.25 92 LEU A N 1
ATOM 744 C CA . LEU A 1 92 ? -7.491 2.995 -6.020 1.00 94.25 92 LEU A CA 1
ATOM 745 C C . LEU A 1 92 ? -8.457 1.970 -6.630 1.00 94.25 92 LEU A C 1
ATOM 747 O O . LEU A 1 92 ? -8.192 1.445 -7.707 1.00 94.25 92 LEU A O 1
ATOM 751 N N . ALA A 1 93 ? -9.609 1.754 -5.999 1.00 93.81 93 ALA A N 1
ATOM 752 C CA . ALA A 1 93 ? -10.644 0.838 -6.456 1.00 93.81 93 ALA A CA 1
ATOM 753 C C . ALA A 1 93 ? -11.153 1.205 -7.856 1.00 93.81 93 ALA A C 1
ATOM 755 O O . ALA A 1 93 ? -11.272 0.333 -8.706 1.00 93.81 93 ALA A O 1
ATOM 756 N N . ASN A 1 94 ? -11.346 2.498 -8.150 1.00 93.00 94 ASN A N 1
ATOM 757 C CA . ASN A 1 94 ? -11.676 2.940 -9.511 1.00 93.00 94 ASN A CA 1
ATOM 758 C C . ASN A 1 94 ? -10.600 2.563 -10.537 1.00 93.00 94 ASN A C 1
ATOM 760 O O . ASN A 1 94 ? -10.936 2.180 -11.651 1.00 93.00 94 ASN A O 1
ATOM 764 N N . LYS A 1 95 ? -9.318 2.727 -10.187 1.00 89.69 95 LYS A N 1
ATOM 765 C CA . LYS A 1 95 ? -8.205 2.435 -11.101 1.00 89.69 95 LYS A CA 1
ATOM 766 C C . LYS A 1 95 ? -8.048 0.936 -11.356 1.00 89.69 95 LYS A C 1
ATOM 768 O O . LYS A 1 95 ? -7.684 0.547 -12.458 1.00 89.69 95 LYS A O 1
ATOM 773 N N . LEU A 1 96 ? -8.311 0.119 -10.338 1.00 87.00 96 LEU A N 1
ATOM 774 C CA . LEU A 1 96 ? -8.126 -1.333 -10.366 1.00 87.00 96 LEU A CA 1
ATOM 775 C C . LEU A 1 96 ? -9.407 -2.123 -10.691 1.00 87.00 96 LEU A C 1
ATOM 777 O O . LEU A 1 96 ? -9.386 -3.349 -10.600 1.00 87.00 96 LEU A O 1
ATOM 781 N N . ASP A 1 97 ? -10.503 -1.442 -11.043 1.00 89.38 97 ASP A N 1
ATOM 782 C CA . ASP A 1 97 ? -11.826 -2.047 -11.271 1.00 89.38 97 ASP A CA 1
ATOM 783 C C . ASP A 1 97 ? -12.289 -2.920 -10.084 1.00 89.38 97 ASP A C 1
ATOM 785 O O . ASP A 1 97 ? -12.675 -4.081 -10.221 1.00 89.38 97 ASP A O 1
ATOM 789 N N . LEU A 1 98 ? -12.175 -2.360 -8.875 1.00 90.81 98 LEU A N 1
ATOM 790 C CA . LEU A 1 98 ? -12.613 -2.967 -7.617 1.00 90.81 98 LEU A CA 1
ATOM 791 C C . LEU A 1 98 ? -13.861 -2.267 -7.077 1.00 90.81 98 LEU A C 1
ATOM 793 O O . LEU A 1 98 ? -14.134 -1.098 -7.370 1.00 90.81 98 LEU A O 1
ATOM 797 N N . GLU A 1 99 ? -14.591 -2.969 -6.214 1.00 93.00 99 GLU A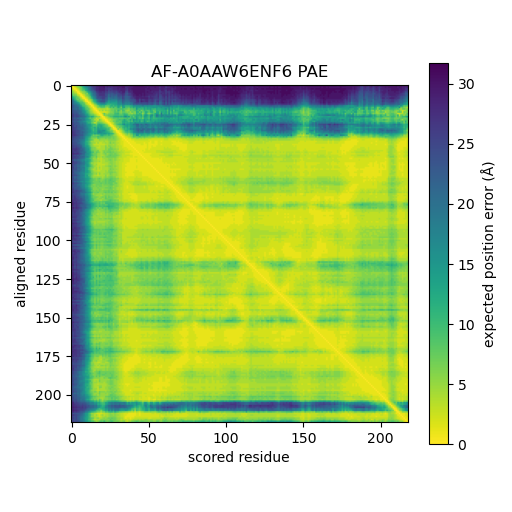 N 1
ATOM 798 C CA . GLU A 1 99 ? -15.740 -2.398 -5.523 1.00 93.00 99 GLU A CA 1
ATOM 799 C C . GLU A 1 99 ? -15.327 -1.279 -4.561 1.00 93.00 99 GLU A C 1
ATOM 801 O O . GLU A 1 99 ? -14.369 -1.390 -3.796 1.00 93.00 99 GLU A O 1
ATOM 806 N N . LYS A 1 100 ? -16.091 -0.185 -4.580 1.00 96.25 100 LYS A N 1
ATOM 807 C CA . LYS A 1 100 ? -15.940 0.902 -3.611 1.00 96.25 100 LYS A CA 1
ATOM 808 C C . LYS A 1 100 ? -16.558 0.526 -2.280 1.00 96.25 100 LYS A C 1
ATOM 810 O O . LYS A 1 100 ? -17.566 -0.171 -2.211 1.00 96.25 100 LYS A O 1
ATOM 815 N N . VAL A 1 101 ? -16.016 1.118 -1.230 1.00 97.06 101 VAL A N 1
ATOM 816 C CA . VAL A 1 101 ? -16.481 0.946 0.141 1.00 97.06 101 VAL A CA 1
ATOM 817 C C . VAL A 1 101 ? -16.988 2.272 0.691 1.00 97.06 101 VAL A C 1
ATOM 819 O O . VAL A 1 101 ? -16.532 3.343 0.297 1.00 97.06 101 VAL A O 1
ATOM 822 N N . LYS A 1 102 ? -17.929 2.199 1.631 1.00 97.75 102 LYS A N 1
ATOM 823 C CA . LYS A 1 102 ? -18.353 3.330 2.452 1.00 97.75 102 LYS A CA 1
ATOM 824 C C . LYS A 1 102 ? -18.340 2.919 3.922 1.00 97.75 102 LYS A C 1
ATOM 826 O O . LYS A 1 102 ? -18.968 1.922 4.270 1.00 97.75 102 LYS A O 1
ATOM 831 N N . VAL A 1 103 ? -17.643 3.676 4.762 1.00 97.94 103 VAL A N 1
ATOM 832 C CA . VAL A 1 103 ? -17.465 3.438 6.200 1.00 97.94 103 VAL A CA 1
ATOM 833 C C . VAL A 1 103 ? -17.532 4.757 6.974 1.00 97.94 103 VAL A C 1
ATOM 835 O O . VAL A 1 103 ? -17.003 5.782 6.557 1.00 97.94 103 VAL A O 1
ATOM 838 N N . ASN A 1 104 ? -18.170 4.752 8.143 1.00 98.12 104 ASN A N 1
ATOM 839 C CA . ASN A 1 104 ? -18.115 5.885 9.078 1.00 98.12 104 ASN A CA 1
ATOM 840 C C . ASN A 1 104 ? -17.056 5.687 10.187 1.00 98.12 104 ASN A C 1
ATOM 842 O O . ASN A 1 104 ? -16.403 4.651 10.245 1.00 98.12 104 ASN A O 1
ATOM 846 N N . ASP A 1 105 ? -16.894 6.662 11.093 1.00 97.69 105 ASP A N 1
ATOM 847 C CA . ASP A 1 105 ? -15.910 6.638 12.199 1.00 97.69 105 ASP A CA 1
ATOM 848 C C . ASP A 1 105 ? -15.989 5.404 13.127 1.00 97.69 105 ASP A C 1
ATOM 850 O O . ASP A 1 105 ? -15.059 5.157 13.892 1.00 97.69 105 ASP A O 1
ATOM 854 N N . LYS A 1 106 ? -17.096 4.651 13.114 1.00 97.94 106 LYS A N 1
ATOM 855 C CA . LYS A 1 106 ? -17.311 3.442 13.932 1.00 97.94 106 LYS A CA 1
ATOM 856 C C . LYS A 1 106 ? -17.288 2.155 13.110 1.00 97.94 106 LYS A C 1
ATOM 858 O O . LYS A 1 106 ? -17.571 1.084 13.650 1.00 97.94 106 LYS A O 1
ATOM 863 N N . GLU A 1 107 ? -16.997 2.253 11.821 1.00 98.44 107 GLU A N 1
ATOM 864 C CA . GLU A 1 107 ? -17.029 1.147 10.875 1.00 98.44 107 GLU A CA 1
ATOM 865 C C . GLU A 1 107 ? -15.666 0.950 10.217 1.00 98.44 107 GLU A C 1
ATOM 867 O O . GLU A 1 107 ? -14.839 1.858 10.141 1.00 98.44 107 GLU A O 1
ATOM 872 N N . ALA A 1 108 ? -15.445 -0.266 9.738 1.00 98.19 108 ALA A N 1
ATOM 873 C CA . ALA A 1 108 ? -14.267 -0.636 8.983 1.00 98.19 108 ALA A CA 1
ATOM 874 C C . ALA A 1 108 ? -14.623 -1.663 7.908 1.00 98.19 108 ALA A C 1
ATOM 876 O O . ALA A 1 108 ? -15.531 -2.476 8.091 1.00 98.19 108 ALA A O 1
ATOM 877 N N . ALA A 1 109 ? -13.866 -1.677 6.819 1.00 98.12 109 ALA A N 1
ATOM 878 C CA . ALA A 1 109 ? -13.849 -2.800 5.888 1.00 98.12 109 ALA A CA 1
ATOM 879 C C . ALA A 1 109 ? -12.449 -3.408 5.828 1.00 98.12 109 ALA A C 1
ATOM 881 O O . ALA A 1 109 ? -11.458 -2.747 6.134 1.00 98.12 109 ALA A O 1
ATOM 882 N N . ILE A 1 110 ? -12.359 -4.679 5.457 1.00 96.38 110 ILE A N 1
ATOM 883 C CA . ILE A 1 110 ? -11.095 -5.416 5.454 1.00 96.38 110 ILE A CA 1
ATOM 884 C C . ILE A 1 110 ? -10.614 -5.599 4.023 1.00 96.38 110 ILE A C 1
ATOM 886 O O . ILE A 1 110 ? -11.363 -6.070 3.171 1.00 96.38 110 ILE A O 1
ATOM 890 N N . ILE A 1 111 ? -9.340 -5.296 3.794 1.00 95.06 111 ILE A N 1
ATOM 891 C CA . ILE A 1 111 ? -8.606 -5.706 2.601 1.00 95.06 111 ILE A CA 1
ATOM 892 C C . ILE A 1 111 ? -7.948 -7.060 2.897 1.00 95.06 111 ILE A C 1
ATOM 894 O O . ILE A 1 111 ? -7.167 -7.171 3.854 1.00 95.06 111 ILE A O 1
ATOM 898 N N . PRO A 1 112 ? -8.2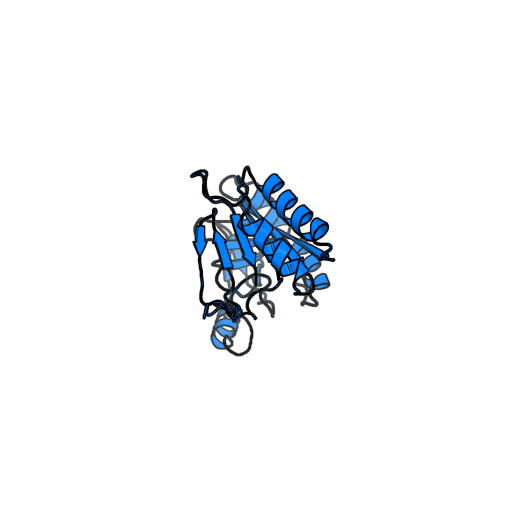57 -8.112 2.121 1.00 92.00 112 PRO A N 1
ATOM 899 C CA . PRO A 1 112 ? -7.708 -9.434 2.368 1.00 92.00 112 PRO A CA 1
ATOM 900 C C . PRO A 1 112 ? -6.202 -9.469 2.078 1.00 92.00 112 PRO A C 1
ATOM 902 O O . PRO A 1 112 ? -5.703 -8.821 1.160 1.00 92.00 112 PRO A O 1
ATOM 905 N N . ARG A 1 113 ? -5.454 -10.264 2.856 1.00 88.00 113 ARG A N 1
ATOM 906 C CA . ARG A 1 113 ? -4.020 -10.527 2.594 1.00 88.00 113 ARG A CA 1
ATOM 907 C C . ARG A 1 113 ? -3.801 -11.571 1.499 1.00 88.00 113 ARG A C 1
ATOM 909 O O . ARG A 1 113 ? -2.753 -11.602 0.854 1.00 88.00 113 ARG A O 1
ATOM 916 N N . TYR A 1 114 ? -4.771 -12.465 1.377 1.00 86.31 114 TYR A N 1
ATOM 917 C CA . TYR A 1 114 ? -4.796 -13.589 0.461 1.00 86.31 114 TYR A CA 1
ATOM 918 C C . TYR A 1 114 ? -6.159 -13.599 -0.217 1.00 86.31 114 TYR A C 1
ATOM 920 O O . TYR A 1 114 ? -7.173 -13.498 0.468 1.00 86.31 114 TYR A O 1
ATOM 928 N N . ASP A 1 115 ? -6.193 -13.754 -1.532 1.00 82.25 115 ASP A N 1
ATOM 929 C CA . ASP A 1 115 ? -7.416 -13.778 -2.326 1.00 82.25 115 ASP A CA 1
ATOM 930 C C . ASP A 1 115 ? -7.428 -14.961 -3.309 1.00 82.25 115 ASP A C 1
ATOM 932 O O . ASP A 1 115 ? -6.524 -15.802 -3.331 1.00 82.25 115 ASP A O 1
ATOM 936 N N . GLY A 1 116 ? -8.516 -15.090 -4.068 1.00 81.69 116 GLY A N 1
ATOM 937 C CA . GLY A 1 116 ? -8.713 -16.179 -5.022 1.00 81.69 116 GLY A CA 1
ATOM 938 C C . GLY A 1 116 ? -9.147 -17.515 -4.401 1.00 81.69 116 GLY A C 1
ATOM 939 O O . GLY A 1 116 ? -9.270 -17.687 -3.187 1.00 81.69 116 GLY A O 1
ATOM 940 N N . ILE A 1 117 ? -9.393 -18.497 -5.273 1.00 79.94 117 ILE A N 1
ATOM 941 C CA . ILE A 1 117 ? -10.051 -19.773 -4.928 1.00 79.94 117 ILE A CA 1
ATOM 942 C C . ILE A 1 117 ? -9.256 -20.574 -3.885 1.00 79.94 117 ILE A C 1
ATOM 944 O O . ILE A 1 117 ? -9.841 -21.177 -2.986 1.00 79.94 117 ILE A O 1
ATOM 948 N N . LYS A 1 118 ? -7.919 -20.542 -3.957 1.00 83.31 118 LYS A N 1
ATOM 949 C CA . LYS A 1 118 ? -7.035 -21.263 -3.023 1.00 83.31 118 LYS A CA 1
ATOM 950 C C . LYS A 1 118 ? -7.154 -20.762 -1.576 1.00 83.31 118 LYS A C 1
ATOM 952 O O . LYS A 1 118 ? -6.803 -21.496 -0.659 1.00 83.31 118 LYS A O 1
ATOM 957 N N . ASN A 1 119 ? -7.691 -19.557 -1.371 1.00 85.38 119 ASN A N 1
ATOM 958 C CA . ASN A 1 119 ? -7.799 -18.892 -0.072 1.00 85.38 119 ASN A CA 1
ATOM 959 C C . ASN A 1 119 ? -9.252 -18.740 0.408 1.00 85.38 119 ASN A C 1
ATOM 961 O O . ASN A 1 119 ? -9.528 -17.966 1.321 1.00 85.38 119 ASN A O 1
ATOM 965 N N . PHE A 1 120 ? -10.196 -19.499 -0.161 1.00 85.69 120 PHE A N 1
ATOM 966 C CA . PHE A 1 120 ? -11.625 -19.377 0.152 1.00 85.69 120 PHE A CA 1
ATOM 967 C C . PHE A 1 120 ? -11.948 -19.529 1.648 1.00 85.69 120 PHE A C 1
ATOM 969 O O . PHE A 1 120 ? -12.755 -18.773 2.184 1.00 85.69 120 PHE A O 1
ATOM 976 N N . LYS A 1 121 ? -11.281 -20.458 2.350 1.00 90.06 121 LYS A N 1
ATOM 977 C CA . LYS A 1 121 ? -11.459 -20.635 3.801 1.00 90.06 121 LYS A CA 1
ATOM 978 C C . LYS A 1 121 ? -11.083 -19.366 4.575 1.00 90.06 121 LYS A C 1
ATOM 980 O O . LYS A 1 121 ? -11.875 -18.900 5.383 1.00 90.06 121 LYS A O 1
ATOM 985 N N . TYR A 1 122 ? -9.921 -18.789 4.271 1.00 89.62 122 TYR A N 1
ATOM 986 C CA . TYR A 1 122 ? -9.464 -17.530 4.861 1.00 89.62 122 TYR A CA 1
ATOM 987 C C . TYR A 1 122 ? -10.444 -16.384 4.574 1.00 89.62 122 TYR A C 1
ATOM 989 O O . TYR A 1 122 ? -10.795 -15.627 5.474 1.00 89.62 122 TYR A O 1
ATOM 997 N N . MET A 1 123 ? -10.946 -16.294 3.340 1.00 89.69 123 MET A N 1
ATOM 998 C CA . MET A 1 123 ? -11.933 -15.277 2.972 1.00 89.69 123 MET A CA 1
ATOM 999 C C . MET A 1 123 ? -13.243 -15.418 3.754 1.00 89.69 123 MET A C 1
ATOM 1001 O O . MET A 1 123 ? -13.827 -14.409 4.143 1.00 89.69 123 MET A O 1
ATOM 1005 N N . ASN A 1 124 ? -13.702 -16.643 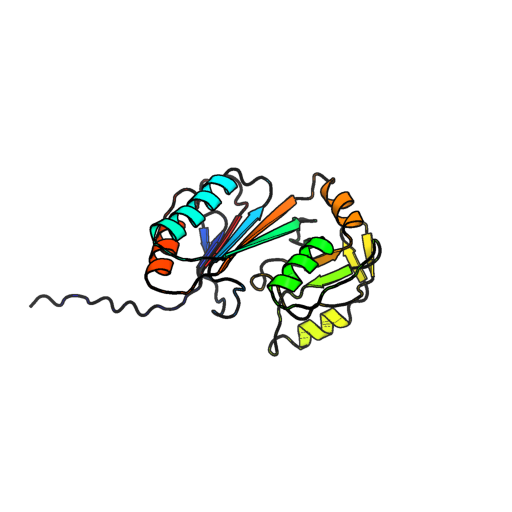4.019 1.00 89.44 124 ASN A N 1
ATOM 1006 C CA . ASN A 1 124 ? -14.896 -16.866 4.835 1.00 89.44 124 ASN A CA 1
ATOM 1007 C C . ASN A 1 124 ? -14.664 -16.499 6.303 1.00 89.44 124 ASN A C 1
ATOM 1009 O O . ASN A 1 124 ? -15.500 -15.819 6.886 1.00 89.44 124 ASN A O 1
ATOM 1013 N N . GLU A 1 125 ? -13.509 -16.859 6.868 1.00 92.44 125 GLU A N 1
ATOM 1014 C CA . GLU A 1 125 ? -13.136 -16.465 8.234 1.00 92.44 125 GLU A CA 1
ATOM 1015 C C . GLU A 1 125 ? -13.098 -14.935 8.393 1.00 92.44 125 GLU A C 1
ATOM 1017 O O . GLU A 1 125 ? -13.549 -14.403 9.406 1.00 92.44 125 GLU A O 1
ATOM 1022 N N . LEU A 1 126 ? -12.625 -14.199 7.379 1.00 90.19 126 LEU A N 1
ATOM 1023 C CA . LEU A 1 126 ? -12.680 -12.734 7.396 1.00 90.19 126 LEU A CA 1
ATOM 1024 C C . LEU A 1 126 ? -14.115 -12.194 7.358 1.00 90.19 126 LEU A C 1
ATOM 1026 O O . LEU A 1 126 ? -14.397 -11.196 8.016 1.00 90.19 126 LEU A O 1
ATOM 1030 N N . LYS A 1 127 ? -15.018 -12.830 6.599 1.00 89.06 127 LYS A N 1
ATOM 1031 C CA . LYS A 1 127 ? -16.431 -12.416 6.496 1.00 89.06 127 LYS A CA 1
ATOM 1032 C C . LYS A 1 127 ? -17.208 -12.639 7.794 1.00 89.06 127 LYS A C 1
ATOM 1034 O O . LYS A 1 127 ? -18.194 -11.949 8.032 1.00 89.06 127 LYS A O 1
ATOM 1039 N N . GLU A 1 128 ? -16.767 -13.577 8.626 1.00 92.38 128 GLU A N 1
ATOM 1040 C CA . GLU A 1 128 ? -17.332 -13.822 9.956 1.00 92.38 128 GLU A CA 1
ATOM 1041 C C . GLU A 1 128 ? -16.830 -12.822 11.012 1.00 92.38 128 GLU A C 1
ATOM 1043 O O . GLU A 1 128 ? -17.406 -12.727 12.099 1.00 92.38 128 GLU A O 1
ATOM 1048 N N . LEU A 1 129 ? -15.781 -12.044 10.715 1.00 93.44 129 LEU A N 1
ATOM 1049 C CA . LEU A 1 129 ? -15.258 -11.056 11.647 1.00 93.44 129 LEU A CA 1
ATOM 1050 C C . LEU A 1 129 ? -16.238 -9.888 11.790 1.00 93.44 129 LEU A C 1
ATOM 1052 O O . LEU A 1 129 ? -16.481 -9.152 10.842 1.00 93.44 129 LEU A O 1
ATOM 1056 N N . THR A 1 130 ? -16.771 -9.680 12.995 1.00 95.12 130 THR A N 1
ATOM 1057 C CA . THR A 1 130 ? -17.774 -8.629 13.240 1.00 95.12 130 THR A CA 1
ATOM 1058 C C . THR A 1 130 ? -17.174 -7.312 13.721 1.00 95.12 130 THR A C 1
ATOM 1060 O O . THR A 1 130 ? -17.806 -6.265 13.593 1.00 95.12 130 THR A O 1
ATOM 1063 N N . ASN A 1 131 ? -15.983 -7.349 14.324 1.00 95.81 131 ASN A N 1
ATOM 1064 C CA . ASN A 1 131 ? -15.301 -6.170 14.850 1.00 95.81 131 ASN A CA 1
ATOM 1065 C C . ASN A 1 131 ? -13.791 -6.258 14.620 1.00 95.81 131 ASN A C 1
ATOM 1067 O O . ASN A 1 131 ? -13.209 -7.341 14.686 1.00 95.81 131 ASN A O 1
ATOM 1071 N N . TYR A 1 132 ? -13.158 -5.107 14.421 1.00 93.94 132 TYR A N 1
ATOM 1072 C CA . TYR A 1 132 ? -11.714 -4.972 14.313 1.00 93.94 132 TYR A CA 1
ATOM 1073 C C . TYR A 1 132 ? -11.221 -3.866 15.245 1.00 93.94 132 TYR A C 1
ATOM 1075 O O . TYR A 1 132 ? -11.761 -2.759 15.254 1.00 93.94 132 TYR A O 1
ATOM 1083 N N . LYS A 1 133 ? -10.185 -4.160 16.034 1.00 93.75 133 LYS A N 1
ATOM 1084 C CA . LYS A 1 133 ? -9.580 -3.185 16.943 1.00 93.75 133 LYS A CA 1
ATOM 1085 C C . LYS A 1 133 ? -8.434 -2.459 16.239 1.00 93.75 133 LYS A C 1
ATOM 1087 O O . LYS A 1 133 ? -7.445 -3.091 15.878 1.00 93.75 133 LYS A O 1
ATOM 1092 N N . VAL A 1 134 ? -8.570 -1.145 16.089 1.00 92.06 134 VAL A N 1
ATOM 1093 C CA . VAL A 1 134 ? -7.520 -0.230 15.619 1.00 92.06 134 VAL A CA 1
ATOM 1094 C C . VAL A 1 134 ? -7.154 0.671 16.791 1.00 92.06 134 VAL A C 1
ATOM 1096 O O . VAL A 1 134 ? -7.944 1.535 17.174 1.00 92.06 134 VAL A O 1
ATOM 1099 N N . GLU A 1 135 ? -5.993 0.423 17.399 1.00 89.38 135 GLU A N 1
ATOM 1100 C CA . GLU A 1 135 ? -5.579 1.060 18.657 1.00 89.38 135 GLU A CA 1
ATOM 1101 C C . GLU A 1 135 ? -6.695 1.010 19.721 1.00 89.38 135 GLU A C 1
ATOM 1103 O O . GLU A 1 135 ? -7.116 -0.071 20.132 1.00 89.38 135 GLU A O 1
ATOM 1108 N N . ASN A 1 136 ? -7.211 2.162 20.157 1.00 90.94 136 ASN A N 1
ATOM 1109 C CA . ASN A 1 136 ? -8.271 2.282 21.158 1.00 90.94 136 ASN A CA 1
ATOM 1110 C C . ASN A 1 136 ? -9.690 2.251 20.564 1.00 90.94 136 ASN A C 1
ATOM 1112 O O . ASN A 1 136 ? -10.670 2.337 21.305 1.00 90.94 136 ASN A O 1
ATOM 1116 N N . ASN A 1 137 ? -9.822 2.094 19.247 1.00 94.00 137 ASN A N 1
ATOM 1117 C CA . ASN A 1 137 ? -11.098 2.094 18.541 1.00 94.00 137 ASN A CA 1
ATOM 1118 C C . ASN A 1 137 ? -11.533 0.660 18.229 1.00 94.00 137 ASN A C 1
ATOM 1120 O O . ASN A 1 137 ? -10.822 -0.087 17.558 1.00 94.00 137 ASN A O 1
ATOM 1124 N N . ASN A 1 138 ? -12.720 0.273 18.695 1.00 96.75 138 ASN A N 1
ATOM 1125 C CA . ASN A 1 138 ? -13.357 -0.981 18.300 1.00 96.75 138 ASN A CA 1
ATOM 1126 C C . ASN A 1 138 ? -14.354 -0.696 17.172 1.00 96.75 138 ASN A C 1
ATOM 1128 O O . ASN A 1 138 ? -15.405 -0.103 17.417 1.00 96.75 138 ASN A O 1
ATOM 1132 N N . LEU A 1 139 ? -13.999 -1.078 15.949 1.00 97.94 139 LEU A N 1
ATOM 1133 C CA . LEU A 1 139 ? -14.745 -0.749 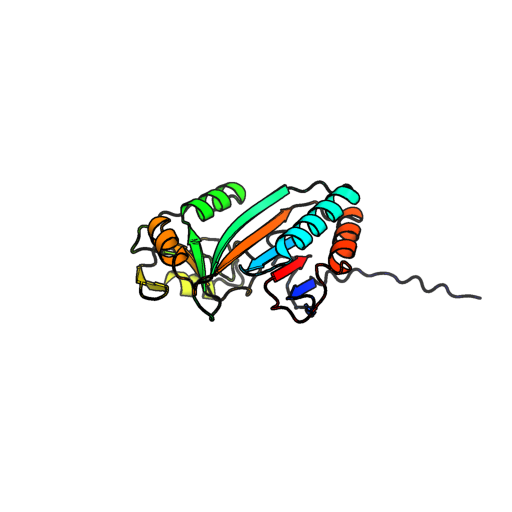14.738 1.00 97.94 139 LEU A CA 1
ATOM 1134 C C . LEU A 1 139 ? -15.600 -1.934 14.310 1.00 97.94 139 LEU A C 1
ATOM 1136 O O . LEU A 1 139 ? -15.108 -3.060 14.248 1.00 97.94 139 LEU A O 1
ATOM 1140 N N . LYS A 1 140 ? -16.862 -1.683 13.965 1.00 98.12 140 LYS A N 1
ATOM 1141 C CA . LYS A 1 140 ? -17.735 -2.695 13.370 1.00 98.12 140 LYS A CA 1
ATOM 1142 C C . LYS A 1 140 ? -17.255 -2.997 11.953 1.00 98.12 140 LYS A C 1
ATOM 1144 O O . LYS A 1 140 ? -17.171 -2.096 11.122 1.00 98.12 140 LYS A O 1
ATOM 1149 N N . VAL A 1 141 ? -16.990 -4.261 11.658 1.00 97.44 141 VAL A N 1
ATOM 1150 C CA . VAL A 1 141 ? -16.650 -4.684 10.298 1.00 97.44 141 VAL A CA 1
ATOM 1151 C C . VAL A 1 141 ? -17.932 -4.726 9.470 1.00 97.44 141 VAL A C 1
ATOM 1153 O O . VAL A 1 141 ? -18.891 -5.405 9.837 1.00 97.44 141 VAL A O 1
ATOM 1156 N N . VAL A 1 142 ? -17.964 -3.970 8.374 1.00 96.50 142 VAL A N 1
ATOM 1157 C CA . VAL A 1 142 ? -19.121 -3.902 7.462 1.00 96.50 142 VAL A CA 1
ATOM 1158 C C . VAL A 1 142 ? -18.928 -4.712 6.184 1.00 96.50 142 VAL A C 1
ATOM 1160 O O . VAL A 1 142 ? -19.894 -4.946 5.465 1.00 96.50 142 VAL A O 1
ATOM 1163 N N . GLY A 1 143 ? -17.705 -5.169 5.912 1.00 94.25 143 GLY A N 1
ATOM 1164 C CA . GLY A 1 143 ? -17.414 -6.005 4.756 1.00 94.25 143 GLY A CA 1
ATOM 1165 C C . GLY A 1 143 ? -15.938 -6.355 4.604 1.00 94.25 143 GLY A C 1
ATOM 1166 O O . GLY A 1 143 ? -15.063 -5.806 5.279 1.00 94.25 143 GLY A O 1
ATOM 1167 N N . VAL A 1 144 ? -15.683 -7.273 3.677 1.00 94.00 144 VAL A N 1
ATOM 1168 C CA . VAL A 1 144 ? -14.356 -7.657 3.189 1.00 94.00 144 VAL A CA 1
ATOM 1169 C C . VAL A 1 144 ? -14.373 -7.406 1.690 1.00 94.00 144 VAL A C 1
ATOM 1171 O O . VAL A 1 144 ? -15.288 -7.885 1.025 1.00 94.00 144 VAL A O 1
ATOM 1174 N N . VAL A 1 145 ? -13.406 -6.655 1.173 1.00 93.56 145 VAL A N 1
ATOM 1175 C CA . VAL A 1 145 ? -13.322 -6.392 -0.271 1.00 93.56 145 VAL A CA 1
ATOM 1176 C C . VAL A 1 145 ? -12.777 -7.615 -1.008 1.00 93.56 145 VAL A C 1
ATOM 1178 O O . VAL A 1 145 ? -12.088 -8.453 -0.424 1.00 93.56 145 VAL A O 1
ATOM 1181 N N . ASP A 1 146 ? -13.083 -7.728 -2.297 1.00 84.38 146 ASP A N 1
ATOM 1182 C CA . ASP A 1 146 ? -12.921 -8.990 -3.031 1.00 84.38 146 ASP A CA 1
ATOM 1183 C C . ASP A 1 146 ? -11.475 -9.390 -3.334 1.00 84.38 146 ASP A C 1
ATOM 1185 O O . ASP A 1 146 ? -11.189 -10.576 -3.521 1.00 84.38 146 ASP A O 1
ATOM 1189 N N . LYS A 1 147 ? -10.562 -8.416 -3.407 1.00 89.19 147 LYS A N 1
ATOM 1190 C CA . LYS A 1 147 ? -9.172 -8.631 -3.825 1.00 89.19 147 LYS A CA 1
ATOM 1191 C C . LYS A 1 147 ? -8.180 -7.916 -2.924 1.00 89.19 147 LYS A C 1
ATOM 1193 O O . LYS A 1 147 ? -8.475 -6.862 -2.355 1.00 89.19 147 LYS A O 1
AT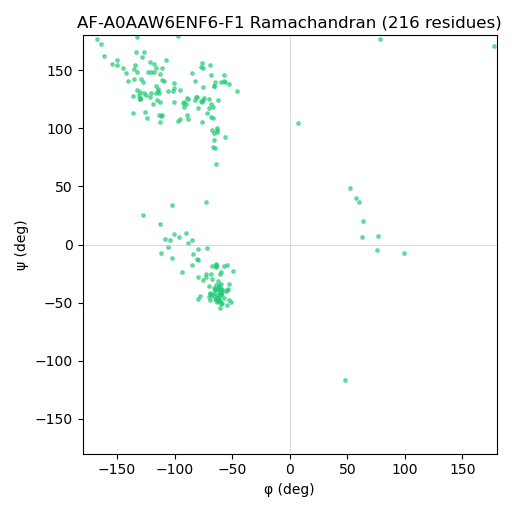OM 1198 N N . LYS A 1 148 ? -6.979 -8.489 -2.830 1.00 88.94 148 LYS A N 1
ATOM 1199 C CA . LYS A 1 148 ? -5.828 -7.819 -2.219 1.00 88.94 148 LYS A CA 1
ATOM 1200 C C . LYS A 1 148 ? -5.377 -6.664 -3.119 1.00 88.94 148 LYS A C 1
ATOM 1202 O O . LYS A 1 148 ? -5.583 -6.695 -4.329 1.00 88.94 148 LYS A O 1
ATOM 1207 N N . ILE A 1 149 ? -4.736 -5.656 -2.533 1.00 89.06 149 ILE A N 1
ATOM 1208 C CA . ILE A 1 149 ? -4.159 -4.520 -3.283 1.00 89.06 149 ILE A CA 1
ATOM 1209 C C . ILE A 1 149 ? -2.624 -4.497 -3.242 1.00 89.06 149 ILE A C 1
ATOM 1211 O O . ILE A 1 149 ? -1.992 -3.709 -3.940 1.00 89.06 149 ILE A O 1
ATOM 1215 N N . LEU A 1 150 ? -2.021 -5.378 -2.444 1.00 86.44 150 LEU A N 1
ATOM 1216 C CA . LEU A 1 150 ? -0.583 -5.488 -2.222 1.00 86.44 150 LEU A CA 1
ATOM 1217 C C . LEU A 1 150 ? -0.135 -6.945 -2.315 1.00 86.44 150 LEU A C 1
ATOM 1219 O O . LEU A 1 150 ? -0.954 -7.863 -2.226 1.00 86.44 150 LEU A O 1
ATOM 1223 N N . ILE A 1 151 ? 1.182 -7.135 -2.427 1.00 80.38 151 ILE A N 1
ATOM 1224 C CA . ILE A 1 151 ? 1.800 -8.457 -2.383 1.00 80.38 151 ILE A CA 1
ATOM 1225 C C . ILE A 1 151 ? 1.361 -9.225 -1.132 1.00 80.38 151 ILE A C 1
ATOM 1227 O O . ILE A 1 151 ? 1.245 -8.686 -0.024 1.00 80.38 151 ILE A O 1
ATOM 1231 N N . THR A 1 152 ? 1.089 -10.509 -1.331 1.00 80.06 152 THR A N 1
ATOM 1232 C CA . THR A 1 152 ? 0.612 -11.395 -0.281 1.00 80.06 152 THR A CA 1
ATOM 1233 C C . THR A 1 152 ? 1.566 -11.442 0.914 1.00 80.06 152 THR A C 1
ATOM 1235 O O . THR A 1 152 ? 2.783 -11.469 0.776 1.00 80.06 152 THR A O 1
ATOM 1238 N N . GLY A 1 153 ? 0.995 -11.472 2.119 1.00 72.25 153 GLY A N 1
ATOM 1239 C CA . GLY A 1 153 ? 1.743 -11.719 3.354 1.00 72.25 153 GLY A CA 1
ATOM 1240 C C . GLY A 1 153 ? 2.577 -10.547 3.881 1.00 72.25 153 GLY A C 1
ATOM 1241 O O . GLY A 1 153 ? 3.087 -10.659 4.992 1.00 72.25 153 GLY A O 1
ATOM 1242 N N . LEU A 1 154 ? 2.666 -9.422 3.160 1.00 79.44 154 LEU A N 1
ATOM 1243 C CA . LEU A 1 154 ? 3.497 -8.286 3.568 1.00 79.44 154 LEU A CA 1
ATOM 1244 C C . LEU A 1 154 ? 3.077 -7.671 4.910 1.00 79.44 154 LEU A C 1
ATOM 1246 O O . LEU A 1 154 ? 3.904 -7.428 5.787 1.00 79.44 154 LEU A O 1
ATOM 1250 N N . PHE A 1 155 ? 1.779 -7.423 5.070 1.00 86.94 155 PHE A N 1
ATOM 1251 C CA . PHE A 1 155 ? 1.220 -6.779 6.255 1.00 86.94 155 PHE A CA 1
ATOM 1252 C C . PHE A 1 155 ? 0.258 -7.702 6.987 1.00 86.94 155 PHE A C 1
ATOM 1254 O O . PHE A 1 155 ? -0.438 -8.521 6.380 1.00 86.94 155 PHE A O 1
ATOM 1261 N N . LYS A 1 156 ? 0.188 -7.556 8.313 1.00 87.81 156 LYS A N 1
ATOM 1262 C CA . LYS A 1 156 ? -0.691 -8.372 9.152 1.00 87.81 156 LYS A CA 1
ATOM 1263 C C . LYS A 1 156 ? -2.147 -7.943 9.033 1.00 87.81 156 LYS A C 1
ATOM 1265 O O . LYS A 1 156 ? -3.035 -8.768 9.159 1.00 87.81 156 LYS A O 1
ATOM 1270 N N . SER A 1 157 ? -2.460 -6.691 8.780 1.00 90.75 157 SER A N 1
ATOM 1271 C CA . SER A 1 157 ? -3.831 -6.336 8.425 1.00 90.75 157 SER A CA 1
ATOM 1272 C C . SER A 1 157 ? -3.826 -5.136 7.526 1.00 90.75 157 SER A C 1
ATOM 1274 O O . SER A 1 157 ? -2.907 -4.328 7.578 1.00 90.75 157 SER A O 1
ATOM 1276 N N . GLN A 1 158 ? -4.874 -5.021 6.730 1.00 95.06 158 GLN A N 1
ATOM 1277 C CA . GLN A 1 158 ? -5.107 -3.883 5.865 1.00 95.06 158 GLN A CA 1
ATOM 1278 C C . GLN A 1 158 ? -6.584 -3.536 6.020 1.00 95.06 158 GLN A C 1
ATOM 1280 O O . GLN A 1 158 ? -7.447 -4.359 5.718 1.00 95.06 158 GLN A O 1
ATOM 1285 N N . ILE A 1 159 ? -6.868 -2.375 6.598 1.00 97.06 159 ILE A N 1
ATOM 1286 C CA . ILE A 1 159 ? -8.213 -1.999 7.033 1.00 97.06 159 ILE A CA 1
ATOM 1287 C C . ILE A 1 159 ? -8.582 -0.654 6.417 1.00 97.06 159 ILE A C 1
ATOM 1289 O O . ILE A 1 159 ? -7.826 0.308 6.506 1.00 97.06 159 ILE A O 1
ATOM 1293 N N . ILE A 1 160 ? -9.753 -0.575 5.805 1.00 98.44 160 ILE A N 1
ATOM 1294 C CA . ILE A 1 160 ? -10.321 0.667 5.288 1.00 98.44 160 ILE A CA 1
ATOM 1295 C C . ILE A 1 160 ? -11.113 1.311 6.422 1.00 98.44 160 ILE A C 1
ATOM 1297 O O . ILE A 1 160 ? -11.997 0.672 6.997 1.00 98.44 160 ILE A O 1
ATOM 1301 N N . ILE A 1 161 ? -10.799 2.565 6.735 1.00 98.62 161 ILE A N 1
ATOM 1302 C CA . ILE A 1 161 ? -11.467 3.354 7.775 1.00 98.62 161 ILE A CA 1
ATOM 1303 C C . ILE A 1 161 ? -11.919 4.698 7.210 1.00 98.62 161 ILE A C 1
ATOM 1305 O O . ILE A 1 161 ? -11.402 5.162 6.195 1.00 98.62 161 ILE A O 1
ATOM 1309 N N . SER A 1 162 ? -12.858 5.358 7.889 1.00 98.56 162 SER A N 1
ATOM 1310 C CA . SER A 1 162 ? -13.271 6.711 7.499 1.00 98.56 162 SER A CA 1
ATOM 1311 C C . SER A 1 162 ? -12.084 7.682 7.470 1.00 98.56 162 SER A C 1
ATOM 1313 O O . SER A 1 162 ? -11.199 7.623 8.331 1.00 98.56 162 SER A O 1
ATOM 1315 N N . ASP A 1 163 ? -12.117 8.637 6.545 1.00 98.69 163 ASP A N 1
ATOM 1316 C CA . ASP A 1 163 ? -11.117 9.702 6.434 1.00 98.69 163 ASP A CA 1
ATOM 1317 C C . ASP A 1 163 ? -10.930 10.477 7.748 1.00 98.69 163 ASP A C 1
ATOM 1319 O O . ASP A 1 163 ? -9.812 10.827 8.120 1.00 98.69 163 ASP A O 1
ATOM 1323 N N . ASN A 1 164 ? -12.016 10.728 8.485 1.00 98.31 164 ASN A N 1
ATOM 1324 C CA . ASN A 1 164 ? -11.959 11.463 9.747 1.00 98.31 164 ASN A CA 1
ATOM 1325 C C . ASN A 1 164 ? -11.230 10.678 10.845 1.00 98.31 164 ASN A C 1
ATOM 1327 O O . ASN A 1 164 ? -10.411 11.255 11.558 1.00 98.31 164 ASN A O 1
ATOM 1331 N N . LEU A 1 165 ? -11.498 9.373 10.981 1.00 98.19 165 LEU A N 1
ATOM 1332 C CA . LEU A 1 165 ? -10.747 8.530 11.912 1.00 98.19 165 LEU A CA 1
ATOM 1333 C C . LEU A 1 165 ? -9.273 8.456 11.510 1.00 98.19 165 LEU A C 1
ATOM 1335 O O . LEU A 1 165 ? -8.419 8.673 12.363 1.00 98.19 165 LEU A O 1
ATOM 1339 N N . TYR A 1 166 ? -8.972 8.243 10.226 1.00 98.31 166 TYR A N 1
ATOM 1340 C CA . TYR A 1 166 ? -7.589 8.233 9.746 1.00 98.31 166 TYR A CA 1
ATOM 1341 C C . TYR A 1 166 ? -6.857 9.520 10.130 1.00 98.31 166 TYR A C 1
ATOM 1343 O O . TYR A 1 166 ? -5.806 9.459 10.753 1.00 98.31 166 TYR A O 1
ATOM 1351 N N . ASN A 1 167 ? -7.428 10.689 9.823 1.00 97.75 167 ASN A N 1
ATOM 1352 C CA . ASN A 1 167 ? -6.793 11.983 10.097 1.00 97.75 167 ASN A CA 1
ATOM 1353 C C . ASN A 1 167 ? -6.595 12.252 11.605 1.00 97.75 167 ASN A C 1
ATOM 1355 O O . ASN A 1 167 ? -5.844 13.155 11.977 1.00 97.75 167 ASN A O 1
ATOM 1359 N N . LYS A 1 168 ? -7.303 11.533 12.490 1.00 97.06 168 LYS A N 1
ATOM 1360 C CA . LYS A 1 168 ? -7.047 11.551 13.940 1.00 97.06 168 LYS A CA 1
ATOM 1361 C C . LYS A 1 168 ? -5.854 10.662 14.290 1.00 97.06 168 LYS A C 1
ATOM 1363 O O . LYS A 1 168 ? -4.985 11.125 15.017 1.00 97.06 168 LYS A O 1
ATOM 1368 N N . LEU A 1 169 ? -5.814 9.438 13.757 1.00 96.81 169 LEU A N 1
ATOM 1369 C CA . LEU A 1 169 ? -4.726 8.478 13.986 1.00 96.81 169 LEU A CA 1
ATOM 1370 C C . LEU A 1 169 ? -3.393 8.974 13.412 1.00 96.81 169 LEU A C 1
ATOM 1372 O O . LEU A 1 169 ? -2.360 8.831 14.049 1.00 96.81 169 LEU A O 1
ATOM 1376 N N . GLU A 1 170 ? -3.408 9.622 12.249 1.00 96.38 170 GLU A N 1
ATOM 1377 C CA . GLU A 1 170 ? -2.222 10.189 11.588 1.00 96.38 170 GLU A CA 1
ATOM 1378 C C . GLU A 1 170 ? -1.498 11.243 12.443 1.00 96.38 170 GLU A C 1
ATOM 1380 O O . GLU A 1 170 ? -0.308 11.478 12.269 1.00 96.38 170 GLU A O 1
ATOM 1385 N N . LYS A 1 171 ? -2.201 11.879 13.389 1.00 95.50 171 LYS A N 1
ATOM 1386 C CA . LYS A 1 171 ? -1.607 12.861 14.309 1.00 95.50 171 LYS A CA 1
ATOM 1387 C C . LYS A 1 171 ? -0.866 12.218 15.479 1.00 95.50 171 LYS A C 1
ATOM 1389 O O . LYS A 1 171 ? -0.184 12.938 16.208 1.00 95.50 171 LYS A O 1
ATOM 1394 N N . ASP A 1 172 ? -1.030 10.915 15.693 1.00 93.88 172 ASP A N 1
ATOM 1395 C CA . ASP A 1 172 ? -0.252 10.182 16.681 1.00 93.88 172 ASP A CA 1
ATOM 1396 C C . ASP A 1 172 ? 1.168 9.951 16.151 1.00 93.88 172 ASP A C 1
ATOM 1398 O O . ASP A 1 172 ? 1.369 9.381 15.081 1.00 93.88 172 ASP A O 1
ATOM 1402 N N . SER A 1 173 ? 2.167 10.392 16.912 1.00 88.38 173 SER A N 1
ATOM 1403 C CA . SER A 1 173 ? 3.577 10.272 16.542 1.00 88.38 173 SER A CA 1
ATOM 1404 C C . SER A 1 173 ? 4.104 8.834 16.514 1.00 88.38 173 SER A C 1
ATOM 1406 O O . SER A 1 173 ? 5.160 8.594 15.918 1.00 88.38 173 SER A O 1
ATOM 1408 N N . GLU A 1 174 ? 3.420 7.886 17.163 1.00 91.62 174 GLU A N 1
ATOM 1409 C CA . GLU A 1 174 ? 3.764 6.460 17.092 1.00 91.62 174 GLU A CA 1
ATOM 1410 C C . GLU A 1 174 ? 3.394 5.862 15.730 1.00 91.62 174 GLU A C 1
ATOM 1412 O O . GLU A 1 174 ? 4.077 4.959 15.236 1.00 91.62 174 GLU A O 1
ATOM 1417 N N . ASN A 1 175 ? 2.387 6.432 15.071 1.00 95.50 175 ASN A N 1
ATOM 1418 C CA . ASN A 1 175 ? 1.961 6.000 13.755 1.00 95.50 175 ASN A CA 1
ATOM 1419 C C . ASN A 1 175 ? 2.936 6.473 12.678 1.00 95.50 175 ASN A C 1
ATOM 1421 O O . ASN A 1 175 ? 3.666 7.458 12.838 1.00 95.50 175 ASN A O 1
ATOM 1425 N N . LYS A 1 176 ? 3.006 5.710 11.586 1.00 95.69 176 LYS A N 1
ATOM 1426 C CA . LYS A 1 176 ? 3.930 5.985 10.480 1.00 95.69 176 LYS A CA 1
ATOM 1427 C C . LYS A 1 176 ? 3.200 5.947 9.158 1.00 95.69 176 LYS A C 1
ATOM 1429 O O . LYS A 1 176 ? 2.525 4.957 8.861 1.00 95.69 176 LYS A O 1
ATOM 1434 N N . ILE A 1 177 ? 3.365 6.991 8.356 1.00 96.94 177 ILE A N 1
ATOM 1435 C CA . ILE A 1 177 ? 2.887 6.977 6.972 1.00 96.94 177 ILE A CA 1
ATOM 1436 C C . ILE A 1 177 ? 3.677 5.921 6.193 1.00 96.94 177 ILE A C 1
ATOM 1438 O O . ILE A 1 177 ? 4.880 5.742 6.382 1.00 96.94 177 ILE A O 1
ATOM 1442 N N . VAL A 1 178 ? 2.985 5.183 5.336 1.00 96.44 178 VAL A N 1
ATOM 1443 C CA . VAL A 1 178 ? 3.566 4.202 4.427 1.00 96.44 178 VAL A CA 1
ATOM 1444 C C . VAL A 1 178 ? 3.143 4.558 3.013 1.00 96.44 178 VAL A C 1
ATOM 1446 O O . VAL A 1 178 ? 1.981 4.394 2.640 1.00 96.44 178 VAL A O 1
ATOM 1449 N N . THR A 1 179 ? 4.103 5.040 2.233 1.00 96.50 179 THR A N 1
ATOM 1450 C CA . THR A 1 179 ? 3.943 5.368 0.818 1.00 96.50 179 THR A CA 1
ATOM 1451 C C . THR A 1 179 ? 4.062 4.093 -0.003 1.00 96.50 179 THR A C 1
ATOM 1453 O O . THR A 1 179 ? 5.064 3.384 0.095 1.00 96.50 179 THR A O 1
ATOM 1456 N N . VAL A 1 180 ? 3.080 3.811 -0.856 1.00 95.50 180 VAL A N 1
ATOM 1457 C CA . VAL A 1 180 ? 3.131 2.710 -1.824 1.00 95.50 180 VAL A CA 1
ATOM 1458 C C . VAL A 1 180 ? 3.157 3.285 -3.235 1.00 95.50 180 VAL A C 1
ATOM 1460 O O . VAL A 1 180 ? 2.311 4.102 -3.591 1.00 95.50 180 VAL A O 1
ATOM 1463 N N . LYS A 1 181 ? 4.098 2.814 -4.057 1.00 95.69 181 LYS A N 1
ATOM 1464 C CA . LYS A 1 181 ? 4.203 3.099 -5.491 1.00 95.69 181 LYS A CA 1
ATOM 1465 C C . LYS A 1 181 ? 4.264 1.798 -6.288 1.00 95.69 181 LYS A C 1
ATOM 1467 O O . LYS A 1 181 ? 5.227 1.040 -6.188 1.00 95.69 181 LYS A O 1
ATOM 1472 N N . GLY A 1 182 ? 3.233 1.543 -7.081 1.00 94.19 182 GLY A N 1
ATOM 1473 C CA . GLY A 1 182 ? 3.194 0.506 -8.104 1.00 94.19 182 GLY A CA 1
ATOM 1474 C C . GLY A 1 182 ? 3.562 1.081 -9.466 1.00 94.19 182 GLY A C 1
ATOM 1475 O O . GLY A 1 182 ? 3.029 2.118 -9.859 1.00 94.19 182 GLY A O 1
ATOM 1476 N N . TYR A 1 183 ? 4.450 0.406 -10.186 1.00 94.69 183 TYR A N 1
ATOM 1477 C CA . TYR A 1 183 ? 4.835 0.761 -11.547 1.00 94.69 183 TYR A CA 1
ATOM 1478 C C . TYR A 1 183 ? 4.367 -0.338 -12.497 1.00 94.69 183 TYR A C 1
ATOM 1480 O O . TYR A 1 183 ? 4.890 -1.455 -12.481 1.00 94.69 183 TYR A O 1
ATOM 1488 N N . GLU A 1 184 ? 3.387 0.001 -13.329 1.00 92.88 184 GLU A N 1
ATOM 1489 C CA . GLU A 1 184 ? 2.818 -0.886 -14.338 1.00 92.88 184 GLU A CA 1
ATOM 1490 C C . GLU A 1 184 ? 3.537 -0.680 -15.670 1.00 92.88 184 GLU A C 1
ATOM 1492 O O . GLU A 1 184 ? 3.563 0.427 -16.211 1.00 92.88 184 GLU A O 1
ATOM 1497 N N . PHE A 1 185 ? 4.136 -1.735 -16.218 1.00 92.88 185 PHE A N 1
ATOM 1498 C CA . PHE A 1 185 ? 4.801 -1.697 -17.518 1.00 92.88 185 PHE A CA 1
ATOM 1499 C C . PHE A 1 185 ? 4.833 -3.077 -18.167 1.00 92.88 185 PHE A C 1
ATOM 1501 O O . PHE A 1 185 ? 4.855 -4.112 -17.509 1.00 92.88 185 PHE A O 1
ATOM 1508 N N . LYS A 1 186 ? 4.924 -3.100 -19.498 1.00 91.31 186 LYS A N 1
ATOM 1509 C CA . LYS A 1 186 ? 5.076 -4.355 -20.237 1.00 91.31 186 LYS A CA 1
ATOM 1510 C C . LYS A 1 186 ? 6.445 -4.981 -19.968 1.00 91.31 186 LYS A C 1
ATOM 1512 O O . LYS A 1 186 ? 7.459 -4.400 -20.358 1.00 91.31 186 LYS A O 1
ATOM 1517 N N . GLU A 1 187 ? 6.460 -6.202 -19.448 1.00 88.50 187 GLU A N 1
ATOM 1518 C CA . GLU A 1 187 ? 7.676 -7.000 -19.270 1.00 88.50 187 GLU A CA 1
ATOM 1519 C C . GLU A 1 187 ? 8.352 -7.314 -20.616 1.00 88.50 187 GLU A C 1
ATOM 1521 O O . GLU A 1 187 ? 7.729 -7.797 -21.568 1.00 88.50 187 GLU A O 1
ATOM 1526 N N . ASN A 1 188 ? 9.628 -6.943 -20.735 1.00 89.56 188 ASN A N 1
ATOM 1527 C CA . ASN A 1 188 ? 10.497 -7.207 -21.877 1.00 89.56 188 ASN A CA 1
ATOM 1528 C C . ASN A 1 188 ? 11.970 -6.903 -21.530 1.00 89.56 188 ASN A C 1
ATOM 1530 O O . ASN A 1 188 ? 12.284 -6.316 -20.502 1.00 89.56 188 ASN A O 1
ATOM 1534 N N . SER A 1 189 ? 12.886 -7.157 -22.465 1.00 90.81 189 SER A N 1
ATOM 1535 C CA . SER A 1 189 ? 14.328 -6.948 -22.248 1.00 90.81 189 SER A CA 1
ATOM 1536 C C . SER A 1 189 ? 14.755 -5.526 -21.844 1.00 90.81 189 SER A C 1
ATOM 1538 O O . SER A 1 189 ? 15.865 -5.347 -21.344 1.00 90.81 189 SER A O 1
ATOM 1540 N N . LYS A 1 190 ? 13.929 -4.495 -22.072 1.00 92.50 190 LYS A N 1
ATOM 1541 C CA . LYS A 1 190 ? 14.179 -3.133 -21.571 1.00 92.50 190 LYS A CA 1
ATOM 1542 C C . LYS A 1 190 ? 13.823 -2.999 -20.095 1.00 92.50 190 LYS A C 1
ATOM 1544 O O . LYS A 1 190 ? 14.607 -2.411 -19.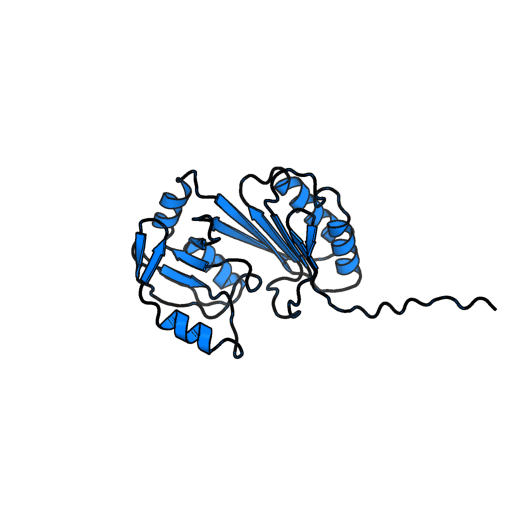355 1.00 92.50 190 LYS A O 1
ATOM 1549 N N . SER A 1 191 ? 12.679 -3.543 -19.674 1.00 92.00 191 SER A N 1
ATOM 1550 C CA . SER A 1 191 ? 12.295 -3.532 -18.261 1.00 92.00 191 SER A CA 1
ATOM 1551 C C . SER A 1 191 ? 13.263 -4.371 -17.441 1.00 92.00 191 SER A C 1
ATOM 1553 O O . SER A 1 191 ? 13.699 -3.905 -16.399 1.00 92.00 191 SER A O 1
ATOM 1555 N N . ASP A 1 192 ? 13.725 -5.512 -17.957 1.00 90.44 192 ASP A N 1
ATOM 1556 C CA . ASP A 1 192 ? 14.702 -6.360 -17.258 1.00 90.44 192 ASP A CA 1
ATOM 1557 C C . ASP A 1 192 ? 16.005 -5.601 -16.970 1.00 90.44 192 ASP A C 1
ATOM 1559 O O . ASP A 1 192 ? 16.563 -5.671 -15.874 1.00 90.44 192 ASP A O 1
ATOM 1563 N N . LYS A 1 193 ? 16.475 -4.807 -17.944 1.00 92.56 193 LYS A N 1
ATOM 1564 C CA . LYS A 1 193 ? 17.650 -3.939 -17.776 1.00 92.56 193 LYS A CA 1
ATOM 1565 C C . LYS A 1 193 ? 17.409 -2.828 -16.761 1.00 92.56 193 LYS A C 1
ATOM 1567 O O . LYS A 1 193 ? 18.305 -2.546 -15.970 1.00 92.56 193 LYS A O 1
ATOM 1572 N N . ALA A 1 194 ? 16.230 -2.208 -16.778 1.00 93.94 194 ALA A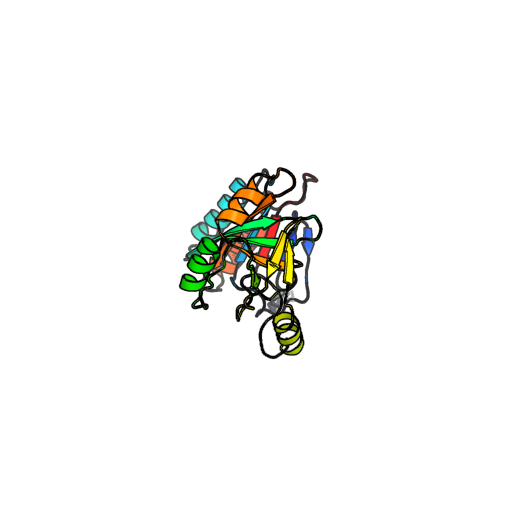 N 1
ATOM 1573 C CA . ALA A 1 194 ? 15.869 -1.185 -15.802 1.00 93.94 194 ALA A CA 1
ATOM 1574 C C . ALA A 1 194 ? 15.837 -1.763 -14.380 1.00 93.94 194 ALA A C 1
ATOM 1576 O O . ALA A 1 194 ? 16.452 -1.202 -13.480 1.00 93.94 194 ALA A O 1
ATOM 1577 N N . ILE A 1 195 ? 15.199 -2.921 -14.191 1.00 91.56 195 ILE A N 1
ATOM 1578 C CA . ILE A 1 195 ? 15.139 -3.616 -12.902 1.00 91.56 195 ILE A CA 1
ATOM 1579 C C . ILE A 1 195 ? 16.539 -3.986 -12.406 1.00 91.56 195 ILE A C 1
ATOM 1581 O O . ILE A 1 195 ? 16.836 -3.796 -11.227 1.00 91.56 195 ILE A O 1
ATOM 1585 N N . LEU A 1 196 ? 17.425 -4.459 -13.289 1.00 89.56 196 LEU A N 1
ATOM 1586 C CA . LEU A 1 196 ? 18.810 -4.748 -12.916 1.00 89.56 196 LEU A CA 1
ATOM 1587 C C . LEU A 1 196 ? 19.549 -3.484 -12.442 1.00 89.56 196 LEU A C 1
ATOM 1589 O O . LEU A 1 196 ? 20.186 -3.513 -11.394 1.00 89.56 196 LEU A O 1
ATOM 1593 N N . GLN A 1 197 ? 19.402 -2.361 -13.154 1.00 91.75 197 GLN A N 1
ATOM 1594 C CA . GLN A 1 197 ? 20.002 -1.079 -12.759 1.00 91.75 197 GLN A CA 1
ATOM 1595 C C . GLN A 1 197 ? 19.495 -0.583 -11.401 1.00 91.75 197 GLN A C 1
ATOM 1597 O O . GLN A 1 197 ? 20.283 -0.075 -10.606 1.00 91.75 197 GLN A O 1
ATOM 1602 N N . ILE A 1 198 ? 18.199 -0.752 -11.121 1.00 91.44 198 ILE A N 1
ATOM 1603 C CA . ILE A 1 198 ? 17.599 -0.402 -9.828 1.00 91.44 198 ILE A CA 1
ATOM 1604 C C . ILE A 1 198 ? 18.214 -1.263 -8.720 1.00 91.44 198 ILE A C 1
ATOM 1606 O O . ILE A 1 198 ? 18.687 -0.726 -7.720 1.00 91.44 198 ILE A O 1
ATOM 1610 N N . LYS A 1 199 ? 18.268 -2.587 -8.917 1.00 84.69 199 LYS A N 1
ATOM 1611 C CA . LYS A 1 199 ? 18.805 -3.548 -7.937 1.00 84.69 199 LYS A CA 1
ATOM 1612 C C . LYS A 1 199 ? 20.284 -3.316 -7.618 1.00 84.69 199 LYS A C 1
ATOM 1614 O O . LYS A 1 199 ? 20.702 -3.533 -6.486 1.00 84.69 199 LYS A O 1
ATOM 1619 N N . GLU A 1 200 ? 21.072 -2.889 -8.600 1.00 86.94 200 GLU A N 1
ATOM 1620 C CA . GLU A 1 200 ? 22.507 -2.619 -8.436 1.00 86.94 200 GLU A CA 1
ATOM 1621 C C . GLU A 1 200 ? 22.804 -1.214 -7.879 1.00 86.94 200 GLU A C 1
ATOM 1623 O O . GLU A 1 200 ? 23.952 -0.907 -7.538 1.00 86.94 200 GLU A O 1
ATOM 1628 N N . ASN A 1 201 ? 21.797 -0.339 -7.767 1.00 89.62 201 ASN A N 1
ATOM 1629 C CA . ASN A 1 201 ? 22.005 1.026 -7.305 1.00 89.62 201 ASN A CA 1
ATOM 1630 C C . ASN A 1 201 ? 22.230 1.092 -5.784 1.00 89.62 201 ASN A C 1
ATOM 1632 O O . ASN A 1 201 ? 21.500 0.512 -4.982 1.00 89.62 201 ASN A O 1
ATOM 1636 N N . LYS A 1 202 ? 23.224 1.886 -5.373 1.00 87.56 202 LYS A N 1
ATOM 1637 C CA . LYS A 1 202 ? 23.588 2.109 -3.965 1.00 87.56 202 LYS A CA 1
ATOM 1638 C C . LYS A 1 202 ? 22.496 2.802 -3.141 1.00 87.56 202 LYS A C 1
ATOM 1640 O O . LYS A 1 202 ? 22.509 2.700 -1.918 1.00 87.56 202 LYS A O 1
ATOM 1645 N N . SER A 1 203 ? 21.536 3.485 -3.766 1.00 85.25 203 SER A N 1
ATOM 1646 C CA . SER A 1 203 ? 20.357 4.006 -3.058 1.00 85.25 203 SER A CA 1
ATOM 1647 C C . SER A 1 203 ? 19.536 2.879 -2.417 1.00 85.25 203 SER A C 1
ATOM 1649 O O . SER A 1 203 ? 18.911 3.091 -1.377 1.00 85.25 203 SER A O 1
ATOM 1651 N N . PHE A 1 204 ? 19.623 1.664 -2.964 1.00 85.50 204 PHE A N 1
ATOM 1652 C CA . PHE A 1 204 ? 19.020 0.448 -2.427 1.00 85.50 204 PHE A CA 1
ATOM 1653 C C . PHE A 1 204 ? 20.016 -0.446 -1.674 1.00 85.50 204 PHE A C 1
ATOM 1655 O O . PHE A 1 204 ? 19.646 -1.556 -1.319 1.00 85.50 204 PHE A O 1
ATOM 1662 N N . SER A 1 205 ? 21.256 -0.016 -1.396 1.00 75.25 205 SER A N 1
ATOM 1663 C CA . SER A 1 205 ? 22.221 -0.840 -0.650 1.00 75.25 2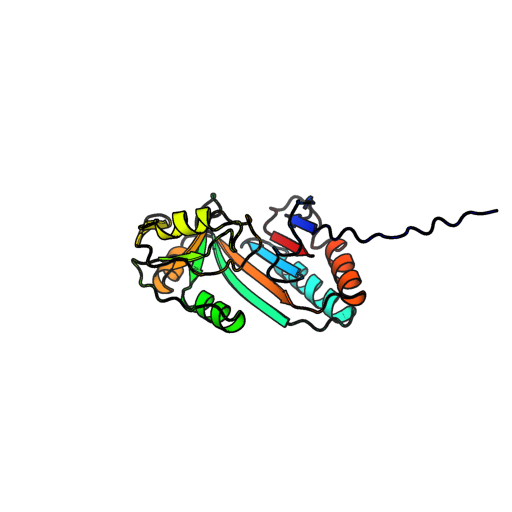05 SER A CA 1
ATOM 1664 C C . SER A 1 205 ? 22.075 -0.712 0.873 1.00 75.25 205 SER A C 1
ATOM 1666 O O . SER A 1 205 ? 21.736 0.354 1.404 1.00 75.25 205 SER A O 1
ATOM 1668 N N . ASN A 1 206 ? 22.374 -1.805 1.579 1.00 63.69 206 ASN A N 1
ATOM 1669 C CA . ASN A 1 206 ? 22.288 -1.907 3.035 1.00 63.69 206 ASN A CA 1
ATOM 1670 C C . ASN A 1 206 ? 23.413 -1.104 3.718 1.00 63.69 206 ASN A C 1
ATOM 1672 O O . ASN A 1 206 ? 24.583 -1.457 3.583 1.00 63.69 206 ASN A O 1
ATOM 1676 N N . ASN A 1 207 ? 23.059 -0.027 4.427 1.00 57.19 207 ASN A N 1
ATOM 1677 C CA . ASN A 1 207 ? 24.017 0.884 5.073 1.00 57.19 207 ASN A CA 1
ATOM 1678 C C . ASN A 1 207 ? 23.730 1.111 6.576 1.00 57.19 207 ASN A C 1
ATOM 1680 O O . ASN A 1 207 ? 24.150 2.126 7.122 1.00 57.19 207 ASN A O 1
ATOM 1684 N N . ASN A 1 208 ? 23.062 0.178 7.268 1.00 55.44 208 ASN A N 1
ATOM 1685 C CA . ASN A 1 208 ? 22.790 0.231 8.720 1.00 55.44 208 ASN A CA 1
ATOM 1686 C C . ASN A 1 208 ? 21.919 1.407 9.223 1.00 55.44 208 ASN A C 1
ATOM 1688 O O . ASN A 1 208 ? 21.730 1.542 10.432 1.00 55.44 208 ASN A O 1
ATOM 1692 N N . GLU A 1 209 ? 21.351 2.239 8.347 1.00 55.38 209 GLU A N 1
ATOM 1693 C CA . GLU A 1 209 ? 20.314 3.202 8.727 1.00 55.38 209 GLU A CA 1
ATOM 1694 C C . GLU A 1 209 ? 18.944 2.585 8.449 1.00 55.38 209 GLU A C 1
ATOM 1696 O O . GLU A 1 209 ? 18.595 2.428 7.284 1.00 55.38 209 GLU A O 1
ATOM 1701 N N . ASN A 1 210 ? 18.237 2.215 9.528 1.00 59.97 210 ASN A N 1
ATOM 1702 C CA . ASN A 1 210 ? 16.861 1.709 9.602 1.00 59.97 210 ASN A CA 1
ATOM 1703 C C . ASN A 1 210 ? 16.206 1.439 8.239 1.00 59.97 210 ASN A C 1
ATOM 1705 O O . ASN A 1 210 ? 15.772 2.354 7.538 1.00 59.97 210 ASN A O 1
ATOM 1709 N N . ASP A 1 211 ? 16.119 0.159 7.900 1.00 66.19 211 ASP A N 1
ATOM 1710 C CA . ASP A 1 211 ? 15.542 -0.367 6.671 1.00 66.19 211 ASP A CA 1
ATOM 1711 C C . ASP A 1 211 ? 14.036 -0.086 6.585 1.00 66.19 211 ASP A C 1
ATOM 1713 O O . ASP A 1 211 ? 13.195 -0.910 6.934 1.00 66.19 211 ASP A O 1
ATOM 1717 N N . LEU A 1 212 ? 13.694 1.118 6.134 1.00 84.81 212 LEU A N 1
ATOM 1718 C CA . LEU A 1 212 ? 12.328 1.637 6.091 1.00 84.81 212 LEU A CA 1
ATOM 1719 C C . LEU A 1 212 ? 11.740 1.567 4.679 1.00 84.81 212 LEU A C 1
ATOM 1721 O O . LEU A 1 212 ? 10.992 2.449 4.272 1.00 84.81 212 LEU A O 1
ATOM 1725 N N . PHE A 1 213 ? 12.098 0.540 3.904 1.00 90.00 213 PHE A N 1
ATOM 1726 C CA . PHE A 1 213 ? 11.523 0.332 2.579 1.00 90.00 213 PHE A CA 1
ATOM 1727 C C . PHE A 1 213 ? 11.465 -1.142 2.172 1.00 90.00 213 PHE A C 1
ATOM 1729 O O . PHE A 1 213 ? 12.252 -1.973 2.636 1.00 90.00 213 PHE A O 1
ATOM 1736 N N . TYR A 1 214 ? 10.578 -1.418 1.220 1.00 88.31 214 TYR A N 1
ATOM 1737 C CA . TYR A 1 214 ? 10.501 -2.660 0.469 1.00 88.31 214 TYR A CA 1
ATOM 1738 C C . TYR A 1 214 ? 10.501 -2.352 -1.027 1.00 88.31 214 TYR A C 1
ATOM 1740 O O . TYR A 1 214 ? 9.852 -1.409 -1.478 1.00 88.31 214 TYR A O 1
ATOM 1748 N N . LEU A 1 215 ? 11.206 -3.161 -1.807 1.00 88.75 215 LEU A N 1
ATOM 1749 C CA . LEU A 1 215 ? 11.165 -3.123 -3.261 1.00 88.75 215 LEU A CA 1
ATOM 1750 C C . LEU A 1 215 ? 10.939 -4.541 -3.786 1.00 88.75 215 LEU A C 1
ATOM 1752 O O . LEU A 1 215 ? 11.695 -5.459 -3.475 1.00 88.75 215 LEU A O 1
ATOM 1756 N N . PHE A 1 216 ? 9.900 -4.696 -4.592 1.00 86.12 216 PHE A N 1
ATOM 1757 C CA . PHE A 1 216 ? 9.438 -5.957 -5.149 1.00 86.12 216 PHE A CA 1
ATOM 1758 C C . PHE A 1 216 ? 9.482 -5.878 -6.667 1.00 86.12 216 PHE A C 1
ATOM 1760 O O . PHE A 1 216 ? 8.940 -4.930 -7.232 1.00 86.12 216 PHE A O 1
ATOM 1767 N N . SER A 1 217 ? 10.074 -6.869 -7.326 1.00 84.44 217 SER A N 1
ATOM 1768 C CA . SER A 1 217 ? 9.988 -7.010 -8.781 1.00 84.44 217 SER A CA 1
ATOM 1769 C C . SER A 1 217 ? 9.700 -8.456 -9.163 1.00 84.44 217 SER A C 1
ATOM 1771 O O . SER A 1 217 ? 10.306 -9.355 -8.563 1.00 84.44 217 SER A O 1
ATOM 1773 N N . LYS A 1 218 ? 8.877 -8.652 -10.196 1.00 75.19 218 LYS A N 1
ATOM 1774 C CA . LYS A 1 218 ? 8.821 -9.925 -10.927 1.00 75.19 218 LYS A CA 1
ATOM 1775 C C . LYS A 1 218 ? 10.165 -10.234 -11.601 1.00 75.19 218 LYS A C 1
ATOM 1777 O O . LYS A 1 218 ? 10.939 -9.274 -11.856 1.00 75.19 218 LYS A O 1
#

pLDDT: mean 84.96, std 17.54, range [28.7, 98.69]

Sequence (218 aa):
MKLSKRIIVGLISAAVILIGGKFVYDNFIDDDFTYPLTYISIEGNKREKDQIDTIEKSLESNKCKFEEINFEMLKVDDKNNMVIKESEYNKLANKLDLEKVKVNDKEAAIIPRYDGIKNFKYMNELKELTNYKVENNNLKVVGVVDKKILITGLFKSQIIISDNLYNKLEKDSENKIVTVKGYEFKENSKSDKAILQIKENKSFSNNNENDLFYLFSK

Mean predicted aligned error: 7.25 Å

Solvent-accessible surface area (backbone atoms only — not comparable to full-atom values): 12171 Å² total; per-residue (Å²): 134,85,80,76,81,76,77,76,78,72,77,71,83,62,32,44,34,31,48,38,38,42,82,41,83,55,94,62,56,87,86,44,51,80,34,53,29,35,41,35,38,32,66,85,38,89,48,51,67,61,38,52,53,42,46,52,51,30,33,51,75,45,69,44,71,68,48,80,48,73,53,66,33,35,32,67,50,96,70,41,34,33,36,30,33,34,68,56,50,38,54,50,16,64,75,69,78,46,83,71,73,87,53,49,82,58,28,25,34,36,42,38,53,58,52,62,80,96,28,47,69,60,50,50,57,54,65,70,44,59,63,47,76,56,82,95,44,77,20,36,40,79,48,61,53,86,53,47,88,56,51,59,73,75,51,73,36,39,32,37,29,14,52,70,47,44,63,55,51,69,70,38,82,88,37,35,52,30,45,37,38,32,38,42,51,78,88,46,81,40,43,56,50,18,53,50,53,43,72,72,33,70,73,49,48,63,76,91,66,74,65,34,40,40,37,39,34,102

Nearest PDB structures (foldseek):
  8ac7-assembly2_A  TM=1.598E-01  e=1.127E+00  Pseudomonas aeruginosa
  5jjb-assembly1_A-2  TM=2.710E-01  e=6.038E+00  Mycobacterium avium 104

Radius of gyration: 19.06 Å; Cα contacts (8 Å, |Δi|>4): 416; chains: 1; bounding box: 58×40×50 Å

Foldseek 3Di:
DDPDPPPPPPPPVFKWKFFLQDIDGDPADPVQAPFQKKKKFKFPLPLVVVLVVLLVCLCVVLVWDKDKDKAKWKQQDPQQAIEGALVRVQVVCVVVVWDRDDAAQQAKEWEDLDADDVCVVVQVVSQPDQWDDRPPHTHGYPYYTHHHPGGHPPGPTYMYHHPVNVVVSVPDPNMIMMMMMHIHTDDDPSVVSSVVSSSPDPSSHNDPDDRRMMMIHD